Protein AF-A0A2E0K0Z0-F1 (afdb_monomer_lite)

pLDDT: mean 77.11, std 15.06, range [32.56, 96.38]

Structure (mmCIF, N/CA/C/O backbone):
data_AF-A0A2E0K0Z0-F1
#
_entry.id   AF-A0A2E0K0Z0-F1
#
loop_
_atom_site.group_PDB
_atom_site.id
_atom_site.type_symbol
_atom_site.label_atom_id
_atom_site.label_alt_id
_atom_site.label_comp_id
_atom_site.label_asym_id
_atom_site.label_entity_id
_atom_site.label_seq_id
_atom_site.pdbx_PDB_ins_code
_atom_site.Cartn_x
_atom_site.Cartn_y
_atom_site.Cartn_z
_atom_site.occupancy
_atom_site.B_iso_or_equiv
_atom_site.auth_seq_id
_atom_site.auth_comp_id
_atom_site.auth_asym_id
_atom_site.auth_atom_id
_atom_site.pdbx_PDB_model_num
ATOM 1 N N . MET A 1 1 ? 14.312 10.128 9.076 1.00 58.81 1 MET A N 1
ATOM 2 C CA . MET A 1 1 ? 15.780 10.161 9.266 1.00 58.81 1 MET A CA 1
ATOM 3 C C . MET A 1 1 ? 16.365 9.158 8.297 1.00 58.81 1 MET A C 1
ATOM 5 O O . MET A 1 1 ? 15.788 8.085 8.204 1.00 58.81 1 MET A O 1
ATOM 9 N N . VAL A 1 2 ? 17.418 9.511 7.556 1.00 65.81 2 VAL A N 1
ATOM 10 C CA . VAL A 1 2 ? 18.103 8.528 6.699 1.00 65.81 2 VAL A CA 1
ATOM 11 C C . VAL A 1 2 ? 18.709 7.454 7.592 1.00 65.81 2 VAL A C 1
ATOM 13 O O . VAL A 1 2 ? 19.350 7.771 8.596 1.00 65.81 2 VAL A O 1
ATOM 16 N N . SER A 1 3 ? 18.434 6.205 7.250 1.00 76.06 3 SER A N 1
ATOM 17 C CA . SER A 1 3 ? 18.853 5.018 7.979 1.00 76.06 3 SER A CA 1
ATOM 18 C C . SER A 1 3 ? 20.026 4.335 7.276 1.00 76.06 3 SER A C 1
ATOM 20 O O . SER A 1 3 ? 20.282 4.550 6.093 1.00 76.06 3 SER A O 1
ATOM 22 N N . GLU A 1 4 ? 20.743 3.477 7.999 1.00 69.75 4 GLU A N 1
ATOM 23 C CA . GLU A 1 4 ? 21.795 2.624 7.427 1.00 69.75 4 GLU A CA 1
ATOM 24 C C . GLU A 1 4 ? 21.254 1.721 6.300 1.00 69.75 4 GLU A C 1
ATOM 26 O O . GLU A 1 4 ? 21.954 1.444 5.328 1.00 69.75 4 GLU A O 1
ATOM 31 N N . GLN A 1 5 ? 19.970 1.359 6.377 1.00 67.69 5 GLN A N 1
ATOM 32 C CA . GLN A 1 5 ? 19.277 0.550 5.378 1.00 67.69 5 GLN A CA 1
ATOM 33 C C . GLN A 1 5 ? 19.146 1.255 4.019 1.00 67.69 5 GLN A C 1
ATOM 35 O O . GLN A 1 5 ? 19.189 0.592 2.982 1.00 67.69 5 GLN A O 1
ATOM 40 N N . ASP A 1 6 ? 19.044 2.586 4.006 1.00 70.50 6 ASP A N 1
ATOM 41 C CA . ASP A 1 6 ? 18.939 3.368 2.767 1.00 70.50 6 ASP A CA 1
ATOM 42 C C . ASP A 1 6 ? 20.263 3.329 1.985 1.00 70.50 6 ASP A C 1
ATOM 44 O O . ASP A 1 6 ? 20.273 3.171 0.765 1.00 70.50 6 ASP A O 1
ATOM 48 N N . PHE A 1 7 ? 21.396 3.377 2.695 1.00 70.00 7 PHE A N 1
ATOM 49 C CA . PHE A 1 7 ? 22.723 3.220 2.094 1.00 70.00 7 PHE A CA 1
ATOM 50 C C . PHE A 1 7 ? 22.961 1.791 1.595 1.00 70.00 7 PHE A C 1
ATOM 52 O O . PHE A 1 7 ? 23.469 1.609 0.491 1.00 70.00 7 PHE A O 1
ATOM 59 N N . ILE A 1 8 ? 22.560 0.776 2.369 1.00 70.50 8 ILE A N 1
ATOM 60 C CA . ILE A 1 8 ? 22.665 -0.634 1.956 1.00 70.50 8 ILE A CA 1
ATOM 61 C C . ILE A 1 8 ? 21.874 -0.877 0.666 1.00 70.50 8 ILE A C 1
ATOM 63 O O . ILE A 1 8 ? 22.389 -1.510 -0.252 1.00 70.50 8 ILE A O 1
ATOM 67 N N . SER A 1 9 ? 20.665 -0.322 0.572 1.00 71.12 9 SER A N 1
ATOM 68 C CA . SER A 1 9 ? 19.809 -0.462 -0.610 1.00 71.12 9 SER A CA 1
ATOM 69 C C . SER A 1 9 ? 20.432 0.202 -1.843 1.00 71.12 9 SER A C 1
ATOM 71 O O . SER A 1 9 ? 20.433 -0.385 -2.923 1.00 71.12 9 SER A O 1
ATOM 73 N N . ALA A 1 10 ? 21.040 1.383 -1.680 1.00 70.81 10 ALA A N 1
ATOM 74 C CA . ALA A 1 10 ? 21.765 2.063 -2.754 1.00 70.81 10 ALA A CA 1
ATOM 75 C C . ALA A 1 10 ? 22.969 1.246 -3.264 1.00 70.81 10 ALA A C 1
ATOM 77 O O . ALA A 1 10 ? 23.179 1.135 -4.473 1.00 70.81 10 ALA A O 1
ATOM 78 N N . PHE A 1 11 ? 23.744 0.637 -2.360 1.00 73.00 11 PHE A N 1
ATOM 79 C CA . PHE A 1 11 ? 24.887 -0.199 -2.741 1.00 73.00 11 PHE A CA 1
ATOM 80 C C . PHE A 1 11 ? 24.471 -1.537 -3.361 1.00 73.00 11 PHE A C 1
ATOM 82 O O . PHE A 1 11 ? 25.149 -2.015 -4.268 1.00 73.00 11 PHE A O 1
ATOM 89 N N . GLN A 1 12 ? 23.358 -2.126 -2.918 1.00 71.44 12 GLN A N 1
ATOM 90 C CA . GLN A 1 12 ? 22.792 -3.337 -3.520 1.00 71.44 12 GLN A CA 1
ATOM 91 C C . GLN A 1 12 ? 22.300 -3.075 -4.943 1.00 71.44 12 GLN A C 1
ATOM 93 O O . GLN A 1 12 ? 22.673 -3.810 -5.849 1.00 71.44 12 GLN A O 1
ATOM 98 N N . ALA A 1 13 ? 21.573 -1.977 -5.163 1.00 72.38 13 ALA A N 1
ATOM 99 C CA . ALA A 1 13 ? 21.147 -1.577 -6.501 1.00 72.38 13 ALA A CA 1
ATOM 100 C C . ALA A 1 13 ? 22.342 -1.361 -7.447 1.00 72.38 13 ALA A C 1
ATOM 102 O O . ALA A 1 13 ? 22.291 -1.761 -8.609 1.00 72.38 13 ALA A O 1
ATOM 103 N N . TYR A 1 14 ? 23.445 -0.786 -6.948 1.00 78.81 14 TYR A N 1
ATOM 104 C CA . TYR A 1 14 ? 24.671 -0.639 -7.736 1.00 78.81 14 TYR A CA 1
ATOM 105 C C . TYR A 1 14 ? 25.337 -1.980 -8.051 1.00 78.81 14 TYR A C 1
ATOM 107 O O . TYR A 1 14 ? 25.691 -2.241 -9.197 1.00 78.81 14 TYR A O 1
ATOM 115 N N . HIS A 1 15 ? 25.485 -2.846 -7.048 1.00 75.31 15 HIS A N 1
ATOM 116 C CA . HIS A 1 15 ? 26.035 -4.186 -7.228 1.00 75.31 15 HIS A CA 1
ATOM 117 C C . HIS A 1 15 ? 25.231 -5.002 -8.251 1.00 75.31 15 HIS A C 1
ATOM 119 O O . HIS A 1 15 ? 25.823 -5.666 -9.100 1.00 75.31 15 HIS A O 1
ATOM 125 N N . ASP A 1 16 ? 23.901 -4.949 -8.179 1.00 74.00 16 ASP A N 1
ATOM 126 C CA . ASP A 1 16 ? 23.009 -5.701 -9.062 1.00 74.00 16 ASP A CA 1
ATOM 127 C C . ASP A 1 16 ? 23.053 -5.164 -10.493 1.00 74.00 16 ASP A C 1
ATOM 129 O O . ASP A 1 16 ? 23.142 -5.955 -11.432 1.00 74.00 16 ASP A O 1
ATOM 133 N N . ALA A 1 17 ? 23.119 -3.839 -10.665 1.00 71.25 17 ALA A N 1
ATOM 134 C CA . ALA A 1 17 ? 23.352 -3.226 -11.969 1.00 71.25 17 ALA A CA 1
ATOM 135 C C . ALA A 1 17 ? 24.687 -3.683 -12.580 1.00 71.25 17 ALA A C 1
ATOM 137 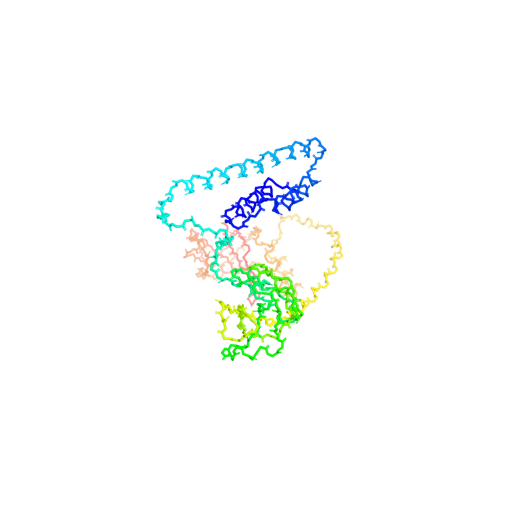O O . ALA A 1 17 ? 24.765 -3.923 -13.776 1.00 71.25 17 ALA A O 1
ATOM 138 N N . LEU A 1 18 ? 25.726 -3.872 -11.763 1.00 72.25 18 LEU A N 1
ATOM 139 C CA . LEU A 1 18 ? 27.038 -4.348 -12.207 1.00 72.25 18 LEU A CA 1
ATOM 140 C C . LEU A 1 18 ? 27.125 -5.866 -12.452 1.00 72.25 18 LEU A C 1
ATOM 142 O O . LEU A 1 18 ? 28.120 -6.329 -13.010 1.00 72.25 18 LEU A O 1
ATOM 146 N N . GLN A 1 19 ? 26.122 -6.659 -12.054 1.00 68.62 19 GLN A N 1
ATOM 147 C CA . GLN A 1 19 ? 26.037 -8.068 -12.468 1.00 68.62 19 GLN A CA 1
ATOM 148 C C . GLN A 1 19 ? 25.572 -8.215 -13.925 1.00 68.62 19 GLN A C 1
ATOM 150 O O . GLN A 1 19 ? 25.732 -9.297 -14.495 1.00 68.62 19 GLN A O 1
ATOM 155 N N . ASP A 1 20 ? 25.012 -7.162 -14.527 1.00 66.12 20 ASP A N 1
ATOM 156 C CA . ASP A 1 20 ? 24.654 -7.146 -15.941 1.00 66.12 20 ASP A CA 1
ATOM 157 C C . ASP A 1 20 ? 25.926 -6.997 -16.807 1.00 66.12 20 ASP A C 1
ATOM 159 O O . ASP A 1 20 ? 26.631 -5.992 -16.694 1.00 66.12 20 ASP A O 1
ATOM 163 N N . PRO A 1 21 ? 26.238 -7.951 -17.707 1.00 54.19 21 PRO A N 1
ATOM 164 C CA . PRO A 1 21 ? 27.400 -7.868 -18.597 1.00 54.19 21 PRO A CA 1
ATOM 165 C C . PRO A 1 21 ? 27.401 -6.648 -19.531 1.00 54.19 21 PRO A C 1
ATOM 167 O O . PRO A 1 21 ? 28.438 -6.324 -20.109 1.00 54.19 21 PRO A O 1
ATOM 170 N N . SER A 1 22 ? 26.247 -6.002 -19.719 1.00 52.12 22 SER A N 1
ATOM 171 C CA . SER A 1 22 ? 26.079 -4.804 -20.548 1.00 52.12 22 SER A CA 1
ATOM 172 C C . SER A 1 22 ? 26.250 -3.487 -19.780 1.00 52.12 22 SER A C 1
ATOM 174 O O . SER A 1 22 ? 26.329 -2.418 -20.392 1.00 52.12 22 SER A O 1
ATOM 176 N N . ALA A 1 23 ? 26.346 -3.543 -18.449 1.00 62.00 23 ALA A N 1
ATOM 177 C CA . ALA A 1 23 ? 26.477 -2.373 -17.599 1.00 62.00 23 ALA A CA 1
ATOM 178 C C . ALA A 1 23 ? 27.842 -1.694 -17.768 1.00 62.00 23 ALA A C 1
ATOM 180 O O . ALA A 1 23 ? 28.896 -2.245 -17.450 1.00 62.00 23 ALA A O 1
ATOM 181 N N . GLN A 1 24 ? 27.824 -0.443 -18.227 1.00 71.19 24 GLN A N 1
ATOM 182 C CA . GLN A 1 24 ? 29.019 0.393 -18.266 1.00 71.19 24 GLN A CA 1
ATOM 183 C C . GLN A 1 24 ? 29.205 1.086 -16.913 1.00 71.19 24 GLN A C 1
ATOM 185 O O . GLN A 1 24 ? 28.442 1.993 -16.573 1.00 71.19 24 GLN A O 1
ATOM 190 N N . ILE A 1 25 ? 30.247 0.687 -16.171 1.00 68.69 25 ILE A N 1
ATOM 191 C CA . ILE A 1 25 ? 30.637 1.290 -14.880 1.00 68.69 25 ILE A CA 1
ATOM 192 C C . ILE A 1 25 ? 30.692 2.824 -14.994 1.00 68.69 25 ILE A C 1
ATOM 194 O O . ILE A 1 25 ? 30.109 3.525 -14.169 1.00 68.69 25 ILE A O 1
ATOM 198 N N . ASP A 1 26 ? 31.284 3.341 -16.076 1.00 70.50 26 ASP A N 1
ATOM 199 C CA . ASP A 1 26 ? 31.430 4.781 -16.330 1.00 70.50 26 ASP A CA 1
ATOM 200 C C . ASP A 1 26 ? 30.092 5.527 -16.480 1.00 70.50 26 ASP A C 1
ATOM 202 O O . ASP A 1 26 ? 30.007 6.717 -16.175 1.00 70.50 26 ASP A O 1
ATOM 206 N N . SER A 1 27 ? 29.034 4.833 -16.911 1.00 71.56 27 SER A N 1
ATOM 207 C CA . SER A 1 27 ? 27.696 5.411 -17.087 1.00 71.56 27 SER A CA 1
ATOM 208 C C . SER A 1 27 ? 26.845 5.332 -15.815 1.00 71.56 27 SER A C 1
ATOM 210 O O . SER A 1 27 ? 26.026 6.215 -15.565 1.00 71.56 27 SER A O 1
ATOM 212 N N . ILE A 1 28 ? 27.040 4.300 -14.988 1.00 75.56 28 ILE A N 1
ATOM 213 C CA . ILE A 1 28 ? 26.209 4.045 -13.796 1.00 75.56 28 ILE A CA 1
ATOM 214 C C . ILE A 1 28 ? 26.797 4.715 -12.548 1.00 75.56 28 ILE A C 1
ATOM 216 O O . ILE A 1 28 ? 26.054 5.242 -11.716 1.00 75.56 28 ILE A O 1
ATOM 220 N N . ARG A 1 29 ? 28.130 4.763 -12.424 1.00 80.25 29 ARG A N 1
ATOM 221 C CA . ARG A 1 29 ? 28.812 5.350 -11.262 1.00 80.25 29 ARG A CA 1
ATOM 222 C C . ARG A 1 29 ? 28.396 6.802 -10.967 1.00 80.25 29 ARG A C 1
ATOM 224 O O . ARG A 1 29 ? 28.197 7.115 -9.791 1.00 80.25 29 ARG A O 1
ATOM 231 N N . PRO A 1 30 ? 28.195 7.695 -11.959 1.00 81.38 30 PRO A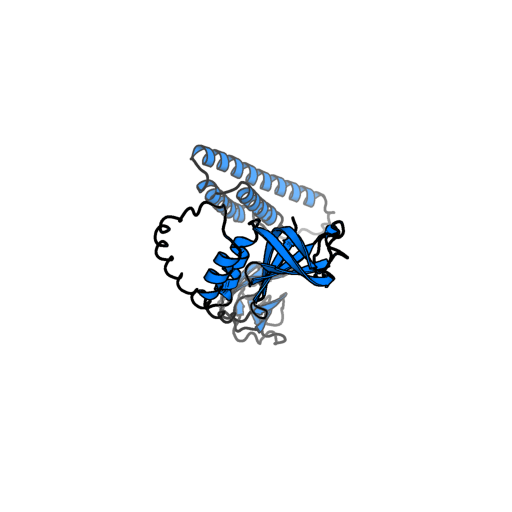 N 1
ATOM 232 C CA . PRO A 1 30 ? 27.718 9.055 -11.702 1.00 81.38 30 PRO A CA 1
ATOM 233 C C . PRO A 1 30 ? 26.316 9.113 -11.075 1.00 81.38 30 PRO A C 1
ATOM 235 O O . PRO A 1 30 ? 26.085 9.935 -10.191 1.00 81.38 30 PRO A O 1
ATOM 238 N N . LEU A 1 31 ? 25.401 8.229 -11.489 1.00 79.19 31 LEU A N 1
ATOM 239 C CA . LEU A 1 31 ? 24.023 8.183 -10.981 1.00 79.19 31 LEU A CA 1
ATOM 240 C C . LEU A 1 31 ? 23.979 7.708 -9.526 1.00 79.19 31 LEU A C 1
ATOM 242 O O . LEU A 1 31 ? 23.272 8.274 -8.693 1.00 79.19 31 LEU A O 1
ATOM 246 N N . VAL A 1 32 ? 24.786 6.697 -9.202 1.00 80.94 32 VAL A N 1
ATOM 247 C CA . VAL A 1 32 ? 24.890 6.182 -7.833 1.00 80.94 32 VAL A CA 1
ATOM 248 C C . VAL A 1 32 ? 25.589 7.182 -6.918 1.00 80.94 32 VAL A C 1
ATOM 250 O O . VAL A 1 32 ? 25.155 7.367 -5.782 1.00 80.94 32 VAL A O 1
ATOM 253 N N . ASN A 1 33 ? 26.609 7.889 -7.412 1.00 80.50 33 ASN A N 1
ATOM 254 C CA . ASN A 1 33 ? 27.242 8.975 -6.664 1.00 80.50 33 ASN A CA 1
ATOM 255 C C . ASN A 1 33 ? 26.234 10.083 -6.313 1.00 80.50 33 ASN A C 1
ATOM 257 O O . ASN A 1 33 ? 26.219 10.531 -5.169 1.00 80.50 33 ASN A O 1
ATOM 261 N N . ASP A 1 34 ? 25.376 10.496 -7.253 1.00 84.19 34 ASP A N 1
ATOM 262 C CA . ASP A 1 34 ? 24.342 11.505 -6.981 1.00 84.19 34 ASP A CA 1
ATOM 263 C C . ASP A 1 34 ? 23.368 11.030 -5.893 1.00 84.19 34 ASP A C 1
ATOM 265 O O . ASP A 1 34 ? 23.132 11.730 -4.907 1.00 84.19 34 ASP A O 1
ATOM 269 N N . HIS A 1 35 ? 22.883 9.791 -6.000 1.00 82.88 35 HIS A N 1
ATOM 270 C CA . HIS A 1 35 ? 21.967 9.221 -5.014 1.00 82.88 35 HIS A CA 1
ATOM 271 C C . HIS A 1 35 ? 22.594 9.111 -3.612 1.00 82.88 35 HIS A C 1
ATOM 273 O O . HIS A 1 35 ? 21.977 9.471 -2.606 1.00 82.88 35 HIS A O 1
ATOM 279 N N . VAL A 1 36 ? 23.851 8.673 -3.531 1.00 82.00 36 VAL A N 1
ATOM 280 C CA . VAL A 1 36 ? 24.607 8.587 -2.276 1.00 82.00 36 VAL A CA 1
ATOM 281 C C . VAL A 1 36 ? 24.828 9.975 -1.662 1.00 82.00 36 VAL A C 1
ATOM 283 O O . VAL A 1 36 ? 24.653 10.139 -0.453 1.00 82.00 36 VAL A O 1
ATOM 286 N N . GLU A 1 37 ? 25.141 10.998 -2.462 1.00 87.06 37 GLU A N 1
ATOM 287 C CA . GLU A 1 37 ? 25.266 12.382 -1.982 1.00 87.06 37 GLU A CA 1
ATOM 288 C C . GLU A 1 37 ? 23.937 12.938 -1.454 1.00 87.06 37 GLU A C 1
ATOM 290 O O . GLU A 1 37 ? 23.911 13.605 -0.413 1.00 87.06 37 GLU A O 1
ATOM 295 N N . GLN A 1 38 ? 22.812 12.605 -2.096 1.00 86.25 38 GLN A N 1
ATOM 296 C CA . GLN A 1 38 ? 21.486 12.958 -1.588 1.00 86.25 38 GLN A CA 1
ATOM 297 C C . GLN A 1 38 ? 21.221 12.337 -0.208 1.00 86.25 38 GLN A C 1
ATOM 299 O O . GLN A 1 38 ? 20.706 13.024 0.680 1.00 86.25 38 GLN A O 1
ATOM 304 N N . LEU A 1 39 ? 21.601 11.074 0.014 1.00 82.25 39 LEU A N 1
ATOM 305 C CA . LEU A 1 39 ? 21.490 10.423 1.326 1.00 82.25 39 LEU A CA 1
ATOM 306 C C . LEU A 1 39 ? 22.418 11.063 2.369 1.00 82.25 39 LEU A C 1
ATOM 308 O O . LEU A 1 39 ? 21.991 11.327 3.495 1.00 82.25 39 LEU A O 1
ATOM 312 N N . ILE A 1 40 ? 23.659 11.384 1.992 1.00 83.81 40 ILE A N 1
ATOM 313 C CA . ILE A 1 40 ? 24.636 12.041 2.874 1.00 83.81 40 ILE A CA 1
ATOM 314 C C . ILE A 1 40 ? 24.143 13.423 3.305 1.00 83.81 40 ILE A C 1
ATOM 316 O O . ILE A 1 40 ? 24.249 13.762 4.482 1.00 83.81 40 ILE A O 1
ATOM 320 N N . SER A 1 41 ? 23.551 14.207 2.398 1.00 87.38 41 SER A N 1
ATOM 321 C CA . SER A 1 41 ? 23.046 15.557 2.698 1.00 87.38 41 SER A CA 1
ATOM 322 C C . SER A 1 41 ? 22.008 15.591 3.829 1.00 87.38 41 SER A C 1
ATOM 324 O O . SER A 1 41 ? 21.883 16.593 4.535 1.00 87.38 41 SER A O 1
ATOM 326 N N . LYS A 1 42 ? 21.301 14.475 4.044 1.00 87.12 42 LYS A N 1
ATOM 327 C CA . LYS A 1 42 ? 20.261 14.312 5.066 1.00 87.12 42 LYS A CA 1
ATOM 328 C C . LYS A 1 42 ? 20.810 13.855 6.428 1.00 87.12 42 LYS A C 1
ATOM 330 O O . LYS A 1 42 ? 20.043 13.788 7.390 1.00 87.12 42 LYS A O 1
ATOM 335 N N . LEU A 1 43 ? 22.106 13.538 6.538 1.00 83.62 43 LEU A N 1
ATOM 336 C CA . LEU A 1 43 ? 22.758 13.173 7.803 1.00 83.62 43 LEU A CA 1
ATOM 337 C C . LEU A 1 43 ? 23.097 14.414 8.650 1.00 83.62 43 LEU A C 1
ATOM 339 O O . LEU A 1 43 ? 23.418 15.469 8.099 1.00 83.62 43 LEU A O 1
ATOM 343 N N . PRO A 1 44 ? 23.079 14.311 9.992 1.00 81.94 44 PRO A N 1
ATOM 344 C CA . PRO A 1 44 ? 23.324 15.452 10.866 1.00 81.94 44 PRO A CA 1
ATOM 345 C C . PRO A 1 44 ? 24.817 15.794 10.980 1.00 81.94 44 PRO A C 1
ATOM 347 O O . PRO A 1 44 ? 25.615 15.015 11.496 1.00 81.94 44 PRO A O 1
ATOM 350 N N . GLY A 1 45 ? 25.176 17.019 10.591 1.00 84.50 45 GLY A N 1
ATOM 351 C CA . GLY A 1 45 ? 26.485 17.619 10.859 1.00 84.50 45 GLY A CA 1
ATOM 352 C C . GLY A 1 45 ? 27.573 17.277 9.835 1.00 84.50 45 GLY A C 1
ATOM 353 O O . GLY A 1 45 ? 27.767 16.129 9.442 1.00 84.50 45 GLY A O 1
ATOM 354 N N . ALA A 1 46 ? 28.358 18.288 9.452 1.00 78.31 46 ALA A N 1
ATOM 355 C CA . ALA A 1 46 ? 29.360 18.185 8.385 1.00 78.31 46 ALA A CA 1
ATOM 356 C C . ALA A 1 46 ? 30.451 17.127 8.643 1.00 78.31 46 ALA A C 1
ATOM 358 O O . ALA A 1 46 ? 30.971 16.527 7.708 1.00 78.31 46 ALA A O 1
ATOM 359 N N . VAL A 1 47 ? 30.795 16.867 9.910 1.00 78.00 47 VAL A N 1
ATOM 360 C CA . VAL A 1 47 ? 31.792 15.845 10.277 1.00 78.00 47 VAL A CA 1
ATOM 361 C C . VAL A 1 47 ? 31.273 14.435 9.978 1.00 78.00 47 VAL A C 1
ATOM 363 O O . VAL A 1 47 ? 32.003 13.622 9.416 1.00 78.00 47 VAL A O 1
ATOM 366 N N . VAL A 1 48 ? 30.003 14.161 10.294 1.00 74.44 48 VAL A N 1
ATOM 367 C CA . VAL A 1 48 ? 29.349 12.873 10.013 1.00 74.44 48 VAL A CA 1
ATOM 368 C C . VAL A 1 48 ? 29.135 12.708 8.511 1.00 74.44 48 VAL A C 1
ATOM 370 O O . VAL A 1 48 ? 29.426 11.646 7.971 1.00 74.44 48 VAL A O 1
ATOM 373 N N . GLN A 1 49 ? 28.720 13.774 7.822 1.00 79.69 49 GLN A N 1
ATOM 374 C CA . GLN A 1 49 ? 28.558 13.781 6.367 1.00 79.69 49 GLN A CA 1
ATOM 375 C C . GLN A 1 49 ? 29.875 13.483 5.634 1.00 79.69 49 GLN A C 1
ATOM 377 O O . GLN A 1 49 ? 29.907 12.644 4.739 1.00 79.69 49 GLN A O 1
ATOM 382 N N . ASN A 1 50 ? 30.983 14.109 6.044 1.00 74.56 50 ASN A N 1
ATOM 383 C CA . ASN A 1 50 ? 32.296 13.862 5.442 1.00 74.56 50 ASN A CA 1
ATOM 384 C C . ASN A 1 50 ? 32.801 12.436 5.703 1.00 74.56 50 ASN A C 1
ATOM 386 O O . ASN A 1 50 ? 33.346 11.808 4.796 1.00 74.56 50 ASN A O 1
ATOM 390 N N . ALA A 1 51 ? 32.592 11.904 6.912 1.00 72.88 51 ALA A N 1
ATOM 391 C CA . ALA A 1 51 ? 32.948 10.523 7.232 1.00 72.88 51 ALA A CA 1
ATOM 392 C C . ALA A 1 51 ? 32.093 9.508 6.449 1.00 72.88 51 ALA A C 1
ATOM 394 O O . ALA A 1 51 ? 32.620 8.505 5.968 1.00 72.88 51 ALA A O 1
ATOM 395 N N . ALA A 1 52 ? 30.793 9.778 6.286 1.00 74.62 52 ALA A N 1
ATOM 396 C CA . ALA A 1 52 ? 29.881 8.952 5.498 1.00 74.62 52 ALA A CA 1
ATOM 397 C C . ALA A 1 52 ? 30.251 8.964 4.008 1.00 74.62 52 ALA A C 1
ATOM 399 O O . ALA A 1 52 ? 30.331 7.901 3.400 1.00 74.62 52 ALA A O 1
ATOM 400 N N . ARG A 1 53 ? 30.581 10.137 3.452 1.00 84.00 53 ARG A N 1
ATOM 401 C CA . ARG A 1 53 ? 31.049 10.288 2.067 1.00 84.00 53 ARG A CA 1
ATOM 402 C C . ARG A 1 53 ? 32.292 9.459 1.775 1.00 84.00 53 ARG A C 1
ATOM 404 O O . ARG A 1 53 ? 32.315 8.720 0.798 1.00 84.00 53 ARG A O 1
ATOM 411 N N . GLN A 1 54 ? 33.310 9.547 2.634 1.00 75.25 54 GLN A N 1
ATOM 412 C CA . GLN A 1 54 ? 34.539 8.769 2.452 1.00 75.25 54 GLN A CA 1
ATOM 413 C C . GLN A 1 54 ? 34.265 7.265 2.459 1.00 75.25 54 GLN A C 1
ATOM 415 O O . GLN A 1 54 ? 34.737 6.557 1.576 1.00 75.25 54 GLN A O 1
ATOM 420 N N . ARG A 1 55 ? 33.465 6.787 3.419 1.00 76.44 55 ARG A N 1
ATOM 421 C CA . ARG A 1 55 ? 33.106 5.367 3.517 1.00 76.44 55 ARG A CA 1
ATOM 422 C C . ARG A 1 55 ? 32.308 4.888 2.310 1.00 76.44 55 ARG A C 1
ATOM 424 O O . ARG A 1 55 ? 32.623 3.838 1.768 1.00 76.44 55 ARG A O 1
ATOM 431 N N . ALA A 1 56 ? 31.321 5.668 1.879 1.00 78.44 56 ALA A N 1
ATOM 432 C CA . ALA A 1 56 ? 30.491 5.321 0.736 1.00 78.44 56 ALA A CA 1
ATOM 433 C C . ALA A 1 56 ? 31.310 5.235 -0.558 1.00 78.44 56 ALA A C 1
ATOM 435 O O . ALA A 1 56 ? 31.185 4.263 -1.293 1.00 78.44 56 ALA A O 1
ATOM 436 N N . MET A 1 57 ? 32.207 6.197 -0.795 1.00 80.19 57 MET A N 1
ATOM 437 C CA . MET A 1 57 ? 33.065 6.188 -1.982 1.00 80.19 57 MET A CA 1
ATOM 438 C C . MET A 1 57 ? 34.014 4.981 -1.987 1.00 80.19 57 MET A C 1
ATOM 440 O O . MET A 1 57 ? 34.156 4.319 -3.009 1.00 80.19 57 MET A O 1
ATOM 444 N N . THR A 1 58 ? 34.607 4.653 -0.832 1.00 80.69 58 THR A N 1
ATOM 445 C CA . THR A 1 58 ? 35.478 3.475 -0.688 1.00 80.69 58 THR A CA 1
ATOM 446 C C . THR A 1 58 ? 34.730 2.159 -0.920 1.00 80.69 58 THR A C 1
ATOM 448 O O . THR A 1 58 ? 35.283 1.254 -1.539 1.00 80.69 58 THR A O 1
ATOM 451 N N . GLU A 1 59 ? 33.487 2.029 -0.449 1.00 75.62 59 GLU A N 1
ATOM 452 C CA . GLU A 1 59 ? 32.698 0.813 -0.689 1.00 75.62 59 GLU A CA 1
ATOM 453 C C . GLU A 1 59 ? 32.276 0.670 -2.156 1.00 75.62 59 GLU A C 1
ATOM 455 O O . GLU A 1 59 ? 32.338 -0.432 -2.697 1.00 75.62 59 GLU A O 1
ATOM 460 N N . LEU A 1 60 ? 31.935 1.763 -2.843 1.00 78.25 60 LEU A N 1
ATOM 461 C CA . LEU A 1 60 ? 31.648 1.720 -4.281 1.00 78.25 60 LEU A CA 1
ATOM 462 C C . LEU A 1 60 ? 32.871 1.268 -5.100 1.00 78.25 60 LEU A C 1
ATOM 464 O O . LEU A 1 60 ? 32.736 0.411 -5.972 1.00 78.25 60 LEU A O 1
ATOM 468 N N . ASP A 1 61 ? 34.067 1.775 -4.779 1.00 83.31 61 ASP A N 1
ATOM 469 C CA . ASP A 1 61 ? 35.316 1.365 -5.443 1.00 83.31 61 ASP A CA 1
ATOM 470 C C . ASP A 1 61 ? 35.615 -0.126 -5.206 1.00 83.31 61 ASP A C 1
ATOM 472 O O . ASP A 1 61 ? 36.037 -0.851 -6.108 1.00 83.31 61 ASP A O 1
ATOM 476 N N . ARG A 1 62 ? 35.332 -0.616 -3.995 1.00 79.56 62 ARG A N 1
ATOM 477 C CA . ARG A 1 62 ? 35.477 -2.032 -3.642 1.00 79.56 62 ARG A CA 1
ATOM 478 C C . ARG A 1 62 ? 34.506 -2.928 -4.416 1.00 79.56 62 ARG A C 1
ATOM 480 O O . ARG A 1 62 ? 34.887 -4.028 -4.819 1.00 79.56 62 ARG A O 1
ATOM 487 N N . ILE A 1 63 ? 33.261 -2.488 -4.611 1.00 76.81 63 ILE A N 1
ATOM 488 C CA . ILE A 1 63 ? 32.250 -3.218 -5.392 1.00 76.81 63 ILE A CA 1
ATOM 489 C C . ILE A 1 63 ? 32.699 -3.346 -6.855 1.00 76.81 63 ILE A C 1
ATOM 491 O O . ILE A 1 63 ? 32.616 -4.436 -7.428 1.00 76.81 63 ILE A O 1
ATOM 495 N N . GLU A 1 64 ? 33.238 -2.279 -7.443 1.00 81.56 64 GLU A N 1
ATOM 496 C CA . GLU A 1 64 ? 33.783 -2.303 -8.806 1.00 81.56 64 GLU A CA 1
ATOM 497 C C . GLU A 1 64 ? 34.969 -3.264 -8.940 1.00 81.56 64 GLU A C 1
ATOM 499 O O . GLU A 1 64 ? 35.003 -4.080 -9.862 1.00 81.56 64 GLU A O 1
ATOM 504 N N . GLU A 1 65 ? 35.913 -3.230 -7.996 1.00 79.50 65 GLU A N 1
ATOM 505 C CA . GLU A 1 65 ? 37.085 -4.112 -8.012 1.00 79.50 65 GLU A CA 1
ATOM 506 C C . GLU A 1 65 ? 36.689 -5.593 -7.890 1.00 79.50 65 GLU A C 1
ATOM 508 O O . GLU A 1 65 ? 37.191 -6.441 -8.635 1.00 79.50 65 GLU A O 1
ATOM 513 N N . MET A 1 66 ? 35.746 -5.920 -6.996 1.00 71.31 66 MET A N 1
ATOM 514 C CA . MET A 1 66 ? 35.230 -7.287 -6.854 1.00 71.31 66 MET A CA 1
ATOM 515 C C . MET A 1 66 ? 34.514 -7.764 -8.119 1.00 71.31 66 MET A C 1
ATOM 517 O O . MET A 1 66 ? 34.671 -8.923 -8.507 1.00 71.31 66 MET A O 1
ATOM 521 N N . THR A 1 67 ? 33.764 -6.882 -8.777 1.00 71.19 67 THR A N 1
ATOM 522 C CA . THR A 1 67 ? 33.045 -7.208 -10.014 1.00 71.19 67 THR A CA 1
ATOM 523 C C . THR A 1 67 ? 34.019 -7.444 -11.163 1.00 71.19 67 THR A C 1
ATOM 525 O O . THR A 1 67 ? 33.926 -8.465 -11.843 1.00 71.19 67 THR A O 1
ATOM 528 N N . LYS A 1 68 ? 35.020 -6.571 -11.324 1.00 74.56 68 LYS A N 1
ATOM 529 C CA . LYS A 1 68 ? 36.074 -6.719 -12.334 1.00 74.56 68 LYS A CA 1
ATOM 530 C C . LYS A 1 68 ? 36.857 -8.020 -12.153 1.00 74.56 68 LYS A C 1
ATOM 532 O O . LYS A 1 68 ? 37.029 -8.776 -13.103 1.00 74.56 68 LYS A O 1
ATOM 537 N N . LYS A 1 69 ? 37.257 -8.331 -10.918 1.00 73.31 69 LYS A N 1
ATOM 538 C CA . LYS A 1 69 ? 37.978 -9.569 -10.595 1.00 73.31 69 LYS A CA 1
ATOM 539 C C . LYS A 1 69 ? 37.133 -10.823 -10.846 1.00 73.31 69 LYS A C 1
ATOM 541 O O . LYS A 1 69 ? 37.647 -11.826 -11.330 1.00 73.31 69 LYS A O 1
ATOM 546 N N . LYS A 1 70 ? 35.834 -10.772 -10.534 1.00 68.94 70 LYS A N 1
ATOM 547 C CA . LYS A 1 70 ? 34.891 -11.869 -10.800 1.00 68.94 70 LYS A CA 1
ATOM 548 C C . LYS A 1 70 ? 34.678 -12.067 -12.304 1.00 68.94 70 LYS A C 1
ATOM 550 O O . LYS A 1 70 ? 34.627 -13.208 -12.749 1.00 68.94 70 LYS A O 1
ATOM 555 N N . ALA A 1 71 ? 34.601 -10.986 -13.079 1.00 65.50 71 ALA A N 1
ATOM 556 C CA . ALA A 1 71 ? 34.518 -11.048 -14.537 1.00 65.50 71 ALA A CA 1
ATOM 557 C C . ALA A 1 71 ? 35.787 -11.663 -15.160 1.00 65.50 71 ALA A C 1
ATOM 559 O O . ALA A 1 71 ? 35.680 -12.519 -16.036 1.00 65.50 71 ALA A O 1
ATOM 560 N N . GLU A 1 72 ? 36.975 -11.307 -14.658 1.00 67.88 72 GLU A N 1
ATOM 561 C CA . GLU A 1 72 ? 38.256 -11.902 -15.072 1.00 67.88 72 GLU A CA 1
ATOM 562 C C . GLU A 1 72 ? 38.337 -13.408 -14.737 1.00 67.88 72 GLU A C 1
ATOM 564 O O . GLU A 1 72 ? 38.728 -14.205 -15.587 1.00 67.88 72 GLU A O 1
ATOM 569 N N . GLU A 1 73 ? 37.889 -13.836 -13.550 1.00 64.06 73 GLU A N 1
ATOM 570 C CA . GLU A 1 73 ? 37.878 -15.260 -13.161 1.00 64.06 73 GLU A CA 1
ATOM 571 C C . GLU A 1 73 ? 36.865 -16.095 -13.972 1.00 64.06 73 GLU A C 1
ATOM 573 O O . GLU A 1 73 ? 37.105 -17.267 -14.277 1.00 64.06 73 GLU A O 1
ATOM 578 N N . VAL A 1 74 ? 35.721 -15.504 -14.337 1.00 61.44 74 VAL A N 1
ATOM 579 C CA . VAL A 1 74 ? 34.722 -16.141 -15.210 1.00 61.44 74 VAL A CA 1
ATOM 580 C C . VAL A 1 74 ? 35.266 -16.293 -16.633 1.00 61.44 74 VAL A C 1
ATOM 582 O O . VAL A 1 74 ? 35.074 -17.350 -17.234 1.00 61.44 74 VAL A O 1
ATOM 585 N N . ALA A 1 75 ? 36.001 -15.297 -17.140 1.00 58.94 75 ALA A N 1
ATOM 586 C CA . ALA A 1 75 ? 36.669 -15.368 -18.439 1.00 58.94 75 ALA A CA 1
ATOM 587 C C . ALA A 1 75 ? 37.769 -16.449 -18.482 1.00 58.94 75 ALA A C 1
ATOM 589 O O . ALA A 1 75 ? 37.933 -17.116 -19.500 1.00 58.94 75 ALA A O 1
ATOM 590 N N . GLU A 1 76 ? 38.479 -16.685 -17.374 1.00 58.75 76 GLU A N 1
ATOM 591 C CA . GLU A 1 76 ? 39.526 -17.716 -17.275 1.00 58.75 76 GLU A CA 1
ATOM 592 C C . GLU A 1 76 ? 38.963 -19.158 -17.219 1.00 58.75 76 GLU A C 1
ATOM 594 O O . GLU A 1 76 ? 39.649 -20.116 -17.577 1.00 58.75 76 GLU A O 1
ATOM 599 N N . LYS A 1 77 ? 37.700 -19.339 -16.798 1.00 55.72 77 LYS A N 1
ATOM 600 C CA . LYS A 1 77 ? 37.042 -20.654 -16.622 1.00 55.72 77 LYS A CA 1
ATOM 601 C C . LYS A 1 77 ? 36.236 -21.155 -17.830 1.00 55.72 77 LYS A C 1
ATOM 603 O O . LYS A 1 77 ? 35.713 -22.271 -17.767 1.00 55.72 77 LYS A O 1
ATOM 608 N N . MET A 1 78 ? 36.126 -20.393 -18.919 1.00 45.94 78 MET A N 1
ATOM 609 C CA . MET A 1 78 ? 35.448 -20.841 -20.146 1.00 45.94 78 MET A CA 1
ATOM 610 C C . MET A 1 78 ? 36.435 -21.566 -21.086 1.00 45.94 78 MET A C 1
ATOM 612 O O . MET A 1 78 ? 37.499 -21.018 -21.375 1.00 45.94 78 MET A O 1
ATOM 616 N N . PRO A 1 79 ? 36.139 -22.788 -21.584 1.00 39.75 79 PRO A N 1
ATOM 617 C CA . PRO A 1 79 ? 37.029 -23.469 -22.521 1.00 39.75 79 PRO A CA 1
ATOM 618 C C . PRO A 1 79 ? 37.053 -22.724 -23.860 1.00 39.75 79 PRO A C 1
ATOM 620 O O . PRO A 1 79 ? 36.006 -22.431 -24.435 1.00 39.75 79 PRO A O 1
ATOM 623 N N . ALA A 1 80 ? 38.263 -22.442 -24.347 1.00 43.03 80 ALA A N 1
ATOM 624 C CA . ALA A 1 80 ? 38.511 -21.850 -25.654 1.00 43.03 80 ALA A CA 1
ATOM 625 C C . ALA A 1 80 ? 37.917 -22.741 -26.758 1.00 43.03 80 ALA A C 1
ATOM 627 O O . ALA A 1 80 ? 38.454 -23.808 -27.056 1.00 43.03 80 ALA A O 1
ATOM 628 N N . ALA A 1 81 ? 36.804 -22.308 -27.352 1.00 39.00 81 ALA A N 1
ATOM 629 C CA . ALA A 1 81 ? 36.381 -22.818 -28.646 1.00 39.00 81 ALA A CA 1
ATOM 630 C C . ALA A 1 81 ? 37.364 -22.278 -29.691 1.00 39.00 81 ALA A C 1
ATOM 632 O O . ALA A 1 81 ? 37.653 -21.083 -29.731 1.00 39.00 81 ALA A O 1
ATOM 633 N N . GLU A 1 82 ? 37.942 -23.211 -30.437 1.00 37.97 82 GLU A N 1
ATOM 634 C CA . GLU A 1 82 ? 39.129 -23.067 -31.269 1.00 37.97 82 GLU A CA 1
ATOM 635 C C . GLU A 1 82 ? 39.059 -21.891 -32.248 1.00 37.97 82 GLU A C 1
ATOM 637 O O . GLU A 1 82 ? 38.144 -21.760 -33.059 1.00 37.97 82 GLU A O 1
ATOM 642 N N . ALA A 1 83 ? 40.099 -21.061 -32.169 1.00 41.28 83 ALA A N 1
ATOM 643 C CA . ALA A 1 83 ? 40.475 -20.121 -33.200 1.00 41.28 83 ALA A CA 1
ATOM 644 C C . ALA A 1 83 ? 40.975 -20.894 -34.422 1.00 41.28 83 ALA A C 1
ATOM 646 O O . ALA A 1 83 ? 42.005 -21.564 -34.346 1.00 41.28 83 ALA A O 1
ATOM 647 N N . ASP A 1 84 ? 40.301 -20.732 -35.555 1.00 33.91 84 ASP A N 1
ATOM 648 C CA . ASP A 1 84 ? 40.995 -20.801 -36.829 1.00 33.91 84 ASP A CA 1
ATOM 649 C C . ASP A 1 84 ? 40.483 -19.697 -37.755 1.00 33.91 84 ASP A C 1
ATOM 651 O O . ASP A 1 84 ? 39.281 -19.522 -37.950 1.00 33.91 84 ASP A O 1
ATOM 655 N N . ASN A 1 85 ? 41.451 -18.975 -38.315 1.00 32.94 85 ASN A N 1
ATOM 656 C CA . ASN A 1 85 ? 41.339 -17.912 -39.311 1.00 32.94 85 ASN A CA 1
ATOM 657 C C . ASN A 1 85 ? 41.063 -16.471 -38.819 1.00 32.94 85 ASN A C 1
ATOM 659 O O . ASN A 1 85 ? 39.988 -15.908 -39.005 1.00 32.94 85 ASN A O 1
ATOM 663 N N . TRP A 1 86 ? 42.111 -15.836 -38.282 1.00 34.66 86 TRP A N 1
ATOM 664 C CA . TRP A 1 86 ? 42.244 -14.375 -38.260 1.00 34.66 86 TRP A CA 1
ATOM 665 C C . TRP A 1 86 ? 42.981 -13.908 -39.518 1.00 34.66 86 TRP A C 1
ATOM 667 O O . TRP A 1 86 ? 44.208 -13.954 -39.566 1.00 34.66 86 TRP A O 1
ATOM 677 N N . GLU A 1 87 ? 42.242 -13.399 -40.499 1.00 36.81 87 GLU A N 1
ATOM 678 C CA . GLU A 1 87 ? 42.760 -12.360 -41.386 1.00 36.81 87 GLU A CA 1
ATOM 679 C C . GLU A 1 87 ? 41.597 -11.476 -41.859 1.00 36.81 87 GLU A C 1
ATOM 681 O O . GLU A 1 87 ? 40.691 -11.932 -42.550 1.00 36.81 87 GLU A O 1
ATOM 686 N N . ASP A 1 88 ? 41.687 -10.207 -41.459 1.00 32.56 88 ASP A N 1
ATOM 687 C CA . ASP A 1 88 ? 40.915 -9.033 -41.881 1.00 32.56 88 ASP A CA 1
ATOM 688 C C . ASP A 1 88 ? 39.783 -8.532 -40.954 1.00 32.56 88 ASP A C 1
ATOM 690 O O . ASP A 1 88 ? 38.616 -8.892 -41.037 1.00 32.56 88 ASP A O 1
ATOM 694 N N . SER A 1 89 ? 40.203 -7.649 -40.047 1.00 43.25 89 SER A N 1
ATOM 695 C CA . SER A 1 89 ? 39.532 -6.429 -39.581 1.00 43.25 89 SER A CA 1
ATOM 696 C C . SER A 1 89 ? 38.031 -6.243 -39.897 1.00 43.25 89 SER A C 1
ATOM 698 O O . SER A 1 89 ? 37.680 -5.685 -40.936 1.00 43.25 89 SER A O 1
ATOM 700 N N . GLN A 1 90 ? 37.159 -6.543 -38.925 1.00 37.56 90 GLN A N 1
ATOM 701 C CA . GLN A 1 90 ? 35.973 -5.736 -38.584 1.00 37.56 90 GLN A CA 1
ATOM 702 C C . GLN A 1 90 ? 35.361 -6.184 -37.242 1.00 37.56 90 GLN A C 1
ATOM 704 O O . GLN A 1 90 ? 35.374 -7.361 -36.902 1.00 37.56 90 GLN A O 1
ATOM 709 N N . GLU A 1 91 ? 34.891 -5.219 -36.450 1.00 40.81 91 GLU A N 1
ATOM 710 C CA . GLU A 1 91 ? 34.304 -5.387 -35.114 1.00 40.81 91 GLU A CA 1
ATOM 711 C C . GLU A 1 91 ? 33.042 -6.276 -35.145 1.00 40.81 91 GLU A C 1
ATOM 713 O O . GLU A 1 91 ? 31.946 -5.794 -35.422 1.00 40.81 91 GLU A O 1
ATOM 718 N N . GLU A 1 92 ? 33.154 -7.567 -34.824 1.00 35.62 92 GLU A N 1
ATOM 719 C CA . GLU A 1 92 ? 31.978 -8.402 -34.541 1.00 35.62 92 GLU A CA 1
ATOM 720 C C . GLU A 1 92 ? 31.531 -8.194 -33.089 1.00 35.62 92 GLU A C 1
ATOM 722 O O . GLU A 1 92 ? 32.043 -8.784 -32.136 1.00 35.62 92 GLU A O 1
ATOM 727 N N . GLN A 1 93 ? 30.566 -7.288 -32.933 1.00 38.53 93 GLN A N 1
ATOM 728 C CA . GLN A 1 93 ? 29.820 -7.058 -31.702 1.00 38.53 93 GLN A CA 1
ATOM 729 C C . GLN A 1 93 ? 29.113 -8.353 -31.275 1.00 38.53 93 GLN A C 1
ATOM 731 O O . GLN A 1 93 ? 28.350 -8.938 -32.045 1.00 38.53 93 GLN A O 1
ATOM 736 N N . ALA A 1 94 ? 29.344 -8.792 -30.036 1.00 37.47 94 ALA A N 1
ATOM 737 C CA . ALA A 1 94 ? 28.626 -9.912 -29.441 1.00 37.47 94 ALA A CA 1
ATOM 738 C C . ALA A 1 94 ? 27.115 -9.612 -29.425 1.00 37.47 94 ALA A C 1
ATOM 740 O O . ALA A 1 94 ? 26.639 -8.784 -28.649 1.00 37.47 94 ALA A O 1
ATOM 741 N N . VAL A 1 95 ? 26.362 -10.266 -30.310 1.00 42.94 95 VAL A N 1
ATOM 742 C CA . VAL A 1 95 ? 24.905 -10.128 -30.422 1.00 42.94 95 VAL A CA 1
ATOM 743 C C . VAL A 1 95 ? 24.233 -10.809 -29.231 1.00 42.94 95 VAL A C 1
ATOM 745 O O . VAL A 1 95 ? 24.083 -12.031 -29.193 1.00 42.94 95 VAL A O 1
ATOM 748 N N . SER A 1 96 ? 23.823 -10.015 -28.241 1.00 52.97 96 SER A N 1
ATOM 749 C CA . SER A 1 96 ? 22.835 -10.440 -27.251 1.00 52.97 96 SER A CA 1
ATOM 750 C C . SER A 1 96 ? 21.498 -10.740 -27.955 1.00 52.97 96 SER A C 1
ATOM 752 O O . SER A 1 96 ? 21.160 -10.076 -28.940 1.00 52.97 96 SER A O 1
ATOM 754 N N . PRO A 1 97 ? 20.738 -11.763 -27.515 1.00 70.50 97 PRO A N 1
ATOM 755 C CA . PRO A 1 97 ? 19.462 -12.098 -28.141 1.00 70.50 97 PRO A CA 1
ATOM 756 C C . PRO A 1 97 ? 18.489 -10.910 -28.051 1.00 70.50 97 PRO A C 1
ATOM 758 O O . PRO A 1 97 ? 18.457 -10.240 -27.015 1.00 70.50 97 PRO A O 1
ATOM 761 N N . PRO A 1 98 ? 17.687 -10.644 -29.101 1.00 76.06 98 PRO A N 1
ATOM 762 C CA . PRO A 1 98 ? 16.791 -9.499 -29.116 1.00 76.06 98 PRO A CA 1
ATOM 763 C C . PRO A 1 98 ? 15.723 -9.608 -28.025 1.00 76.06 98 PRO A C 1
ATOM 765 O O . PRO A 1 98 ? 15.008 -10.611 -27.940 1.00 76.06 98 PRO A O 1
ATOM 768 N N . MET A 1 99 ? 15.575 -8.555 -27.221 1.00 78.69 99 MET A N 1
ATOM 769 C CA . MET A 1 99 ? 14.615 -8.489 -26.115 1.00 78.69 99 MET A CA 1
ATOM 770 C C . MET A 1 99 ? 13.767 -7.218 -26.192 1.00 78.69 99 MET A C 1
ATOM 772 O O . MET A 1 99 ? 14.241 -6.177 -26.648 1.00 78.69 99 MET A O 1
ATOM 776 N N . LEU A 1 100 ? 12.518 -7.315 -25.726 1.00 83.94 100 LEU A N 1
ATOM 777 C CA . LEU A 1 100 ? 11.598 -6.195 -25.532 1.00 83.94 100 LEU A CA 1
ATOM 778 C C . LEU A 1 100 ? 10.976 -6.247 -24.137 1.00 83.94 100 LEU A C 1
ATOM 780 O O . LEU A 1 100 ? 10.572 -7.318 -23.684 1.00 83.94 100 LEU A O 1
ATOM 784 N N . PHE A 1 101 ? 10.834 -5.089 -23.501 1.00 85.38 101 PHE A N 1
ATOM 785 C CA . PHE A 1 101 ? 10.080 -4.916 -22.259 1.00 85.38 101 PHE A CA 1
ATOM 786 C C . PHE A 1 101 ? 9.338 -3.576 -22.258 1.00 85.38 101 PHE A C 1
ATOM 788 O O . PHE A 1 101 ? 9.668 -2.676 -23.031 1.00 85.38 101 PHE A O 1
ATOM 795 N N . VAL A 1 102 ? 8.322 -3.453 -21.407 1.00 88.31 102 VAL A N 1
ATOM 796 C CA . VAL A 1 102 ? 7.433 -2.285 -21.344 1.00 88.31 102 VAL A CA 1
ATOM 797 C C . VAL A 1 102 ? 7.499 -1.667 -19.960 1.00 88.31 102 VAL A C 1
ATOM 799 O O . VAL A 1 102 ? 7.442 -2.387 -18.966 1.00 88.31 102 VAL A O 1
ATOM 802 N N . GLU A 1 103 ? 7.599 -0.343 -19.900 1.00 84.12 103 GLU A N 1
ATOM 803 C CA . GLU A 1 103 ? 7.605 0.418 -18.659 1.00 84.12 103 GLU A CA 1
ATOM 804 C C . GLU A 1 103 ? 6.558 1.550 -18.695 1.00 84.12 103 GLU A C 1
ATOM 806 O O . GLU A 1 103 ? 6.628 2.424 -19.568 1.00 84.12 103 GLU A O 1
ATOM 811 N N . PRO A 1 104 ? 5.596 1.569 -17.752 1.00 89.19 104 PRO A N 1
ATOM 812 C CA . PRO A 1 104 ? 5.318 0.512 -16.768 1.00 89.19 104 PRO A CA 1
ATOM 813 C C . PRO A 1 104 ? 4.796 -0.777 -17.440 1.00 89.19 104 PRO A C 1
ATOM 815 O O . PRO A 1 104 ? 4.275 -0.727 -18.548 1.00 89.19 104 PRO A O 1
ATOM 818 N N . GLU A 1 105 ? 4.900 -1.925 -16.761 1.00 81.75 105 GLU A N 1
ATOM 819 C CA . GLU A 1 105 ? 4.463 -3.236 -17.294 1.00 81.75 105 GLU A CA 1
ATOM 820 C C . GLU A 1 105 ? 2.954 -3.276 -17.626 1.00 81.75 105 GLU A C 1
ATOM 822 O O . GLU A 1 105 ? 2.531 -3.942 -18.570 1.00 81.75 105 GLU A O 1
ATOM 827 N N . SER A 1 106 ? 2.147 -2.509 -16.884 1.00 86.38 106 SER A N 1
ATOM 828 C CA . SER A 1 106 ? 0.718 -2.293 -17.133 1.00 86.38 106 SER A CA 1
ATOM 829 C C . SER A 1 106 ? 0.413 -0.791 -17.111 1.00 86.38 106 SER A C 1
ATOM 831 O O . SER A 1 106 ? 0.054 -0.258 -16.055 1.00 86.38 106 SER A O 1
ATOM 833 N N . PRO A 1 107 ? 0.563 -0.078 -18.239 1.00 89.44 107 PRO A N 1
ATOM 834 C CA . PRO A 1 107 ? 0.250 1.342 -18.306 1.00 89.44 107 PRO A CA 1
ATOM 835 C C . PRO A 1 107 ? -1.249 1.599 -18.153 1.00 89.44 107 PRO A C 1
ATOM 837 O O . PRO A 1 107 ? -2.096 0.809 -18.573 1.00 89.44 107 PRO A O 1
ATOM 840 N N . GLU A 1 108 ? -1.580 2.733 -17.544 1.00 91.31 108 GLU A N 1
ATOM 841 C CA . GLU A 1 108 ? -2.958 3.206 -17.455 1.00 91.31 108 GLU A CA 1
ATOM 842 C C . GLU A 1 108 ? -3.438 3.732 -18.811 1.00 91.31 108 GLU A C 1
ATOM 844 O O . GLU A 1 108 ? -2.662 4.264 -19.611 1.00 91.31 108 GLU A O 1
ATOM 849 N N . VAL A 1 109 ? -4.740 3.616 -19.068 1.00 92.25 109 VAL A N 1
ATOM 850 C CA . VAL A 1 109 ? -5.361 4.164 -20.277 1.00 92.25 109 VAL A CA 1
ATOM 851 C C . VAL A 1 109 ? -5.032 5.651 -20.443 1.00 92.25 109 VAL A C 1
ATOM 853 O O . VAL A 1 109 ? -5.223 6.462 -19.542 1.00 92.25 109 VAL A O 1
ATOM 856 N N . GLY A 1 110 ? -4.538 6.014 -21.627 1.00 90.75 110 GLY A N 1
ATOM 857 C CA . GLY A 1 110 ? -4.152 7.386 -21.962 1.00 90.75 110 GLY A CA 1
ATOM 858 C C . GLY A 1 110 ? -2.796 7.855 -21.412 1.00 90.75 110 GLY A C 1
ATOM 859 O O . GLY A 1 110 ? -2.341 8.922 -21.825 1.00 90.75 110 GLY A O 1
ATOM 860 N N . SER A 1 111 ? -2.115 7.074 -20.569 1.00 90.31 111 SER A N 1
ATOM 861 C CA . SER A 1 111 ? -0.771 7.398 -20.072 1.00 90.31 111 SER A CA 1
ATOM 862 C C . SER A 1 111 ? 0.317 6.981 -21.063 1.00 90.31 111 SER A C 1
ATOM 864 O O . SER A 1 111 ? 0.225 5.929 -21.692 1.00 90.31 111 SER A O 1
ATOM 866 N N . HIS A 1 112 ? 1.364 7.800 -21.196 1.00 91.00 112 HIS A N 1
ATOM 867 C CA . HIS A 1 112 ? 2.540 7.448 -21.997 1.00 91.00 112 HIS A CA 1
ATOM 868 C C . HIS A 1 112 ? 3.242 6.229 -21.393 1.00 91.00 112 HIS A C 1
ATOM 870 O O . HIS A 1 112 ? 3.257 6.051 -20.175 1.00 91.00 112 HIS A O 1
ATOM 876 N N . PHE A 1 113 ? 3.869 5.427 -22.245 1.00 89.88 113 PHE A N 1
ATOM 877 C CA . PHE A 1 113 ? 4.661 4.272 -21.831 1.00 89.88 113 PHE A CA 1
ATOM 878 C C . PHE A 1 113 ? 5.920 4.170 -22.690 1.00 89.88 113 PHE A C 1
ATOM 880 O O . PHE A 1 113 ? 5.977 4.701 -23.802 1.00 89.88 113 PHE A O 1
ATOM 887 N N . SER A 1 114 ? 6.937 3.490 -22.176 1.00 90.94 114 SER A N 1
ATOM 888 C CA . SER A 1 114 ? 8.204 3.278 -22.868 1.00 90.94 114 SER A CA 1
ATOM 889 C C . SER A 1 114 ? 8.409 1.803 -23.174 1.00 90.94 114 SER A C 1
ATOM 891 O O . SER A 1 114 ? 8.099 0.935 -22.365 1.00 90.94 114 SER A O 1
ATOM 893 N N . VAL A 1 115 ? 8.954 1.519 -24.351 1.00 91.75 115 VAL A N 1
ATOM 894 C CA . VAL A 1 115 ? 9.365 0.180 -24.766 1.00 91.75 115 VAL A CA 1
ATOM 895 C C . VAL A 1 115 ? 10.882 0.133 -24.782 1.00 91.75 115 VAL A C 1
ATOM 897 O O . VAL A 1 115 ? 11.514 0.766 -25.631 1.00 91.75 115 VAL A O 1
ATOM 900 N N . GLY A 1 116 ? 11.457 -0.610 -23.845 1.00 86.62 116 GLY A N 1
ATOM 901 C CA . GLY A 1 116 ? 12.876 -0.929 -23.833 1.00 86.62 116 GLY A CA 1
ATOM 902 C C . GLY A 1 116 ? 13.189 -2.056 -24.811 1.00 86.62 116 GLY A C 1
ATOM 903 O O . GLY A 1 116 ? 12.419 -3.009 -24.936 1.00 86.62 116 GLY A O 1
ATOM 904 N N . PHE A 1 117 ? 14.314 -1.950 -25.513 1.00 85.62 117 PHE A N 1
ATOM 905 C CA . PHE A 1 117 ? 14.773 -2.942 -26.478 1.00 85.62 117 PHE A CA 1
ATOM 906 C C . PHE A 1 117 ? 16.284 -3.170 -26.386 1.00 85.62 117 PHE A C 1
ATOM 908 O O . PHE A 1 117 ? 17.056 -2.259 -26.083 1.00 85.62 117 PHE A O 1
ATOM 915 N N . SER A 1 118 ? 16.716 -4.384 -26.713 1.00 83.31 118 SER A N 1
ATOM 916 C CA . SER A 1 118 ? 18.120 -4.749 -26.926 1.00 83.31 118 SER A CA 1
ATOM 917 C C . SER A 1 118 ? 18.235 -5.774 -28.054 1.00 83.31 118 SER A C 1
ATOM 919 O O . SER A 1 118 ? 17.231 -6.357 -28.465 1.00 83.31 118 SER A O 1
ATOM 921 N N . GLY A 1 119 ? 19.437 -5.950 -28.608 1.00 76.06 119 GLY A N 1
ATOM 922 C CA . GLY A 1 119 ? 19.684 -6.863 -29.730 1.00 76.06 119 GLY A CA 1
ATOM 923 C C . GLY A 1 119 ? 18.986 -6.451 -31.034 1.00 76.06 119 GLY A C 1
ATOM 924 O O . GLY A 1 119 ? 18.694 -7.301 -31.874 1.00 76.06 119 GLY A O 1
ATOM 925 N N . SER A 1 120 ? 18.691 -5.158 -31.216 1.00 80.44 120 SER A N 1
ATOM 926 C CA . SER A 1 120 ? 18.244 -4.621 -32.508 1.00 80.44 120 SER A CA 1
ATOM 927 C C . SER A 1 120 ? 19.342 -4.785 -33.569 1.00 80.44 120 SER A C 1
ATOM 929 O O . SER A 1 120 ? 20.524 -4.906 -33.257 1.00 80.44 120 SER A O 1
ATOM 931 N N . SER A 1 121 ? 18.955 -4.773 -34.843 1.00 79.88 121 SER A N 1
ATOM 932 C CA . SER A 1 121 ? 19.824 -5.056 -35.994 1.00 79.88 121 SER A CA 1
ATOM 933 C C . SER A 1 121 ? 20.950 -4.046 -36.230 1.00 79.88 121 SER A C 1
ATOM 935 O O . SER A 1 121 ? 21.797 -4.290 -37.086 1.00 79.88 121 SER A O 1
ATOM 937 N N . GLY A 1 122 ? 20.922 -2.899 -35.546 1.00 77.44 122 GLY A N 1
ATOM 938 C CA . GLY A 1 122 ? 21.810 -1.769 -35.823 1.00 77.44 122 GLY A CA 1
ATOM 939 C C . GLY A 1 122 ? 21.441 -0.988 -37.092 1.00 77.44 122 GLY A C 1
ATOM 940 O O . GLY A 1 122 ? 22.104 -0.005 -37.417 1.00 77.44 122 GLY A O 1
ATOM 941 N N . ASP A 1 123 ? 20.373 -1.371 -37.796 1.00 81.94 123 ASP A N 1
ATOM 942 C CA . ASP A 1 123 ? 19.821 -0.588 -38.900 1.00 81.94 123 ASP A CA 1
ATOM 943 C C . ASP A 1 123 ? 19.149 0.682 -38.349 1.00 81.94 123 ASP A C 1
ATOM 945 O O . ASP A 1 123 ? 18.415 0.636 -37.358 1.00 81.94 123 ASP A O 1
ATOM 949 N N . ASN A 1 124 ? 19.386 1.831 -38.982 1.00 81.00 124 ASN A N 1
ATOM 950 C CA . ASN A 1 124 ? 18.754 3.093 -38.593 1.00 81.00 124 ASN A CA 1
ATOM 951 C C . ASN A 1 124 ? 17.262 3.175 -38.970 1.00 81.00 124 ASN A C 1
ATOM 953 O O . ASN A 1 124 ? 16.574 4.100 -38.537 1.00 81.00 124 ASN A O 1
ATOM 957 N N . HIS A 1 125 ? 16.767 2.201 -39.736 1.00 84.25 125 HIS A N 1
ATOM 958 C CA . HIS A 1 125 ? 15.356 1.971 -40.023 1.00 84.25 125 HIS A CA 1
ATOM 959 C C . HIS A 1 125 ? 14.760 0.815 -39.215 1.00 84.25 125 HIS A C 1
ATOM 961 O O . HIS A 1 125 ? 13.616 0.449 -39.464 1.00 84.25 125 HIS A O 1
ATOM 967 N N . ALA A 1 126 ? 15.482 0.229 -38.253 1.00 90.00 126 ALA A N 1
ATOM 968 C CA . ALA A 1 126 ? 14.863 -0.696 -37.308 1.00 90.00 126 ALA A CA 1
ATOM 969 C C . ALA A 1 126 ? 13.772 0.037 -36.515 1.00 90.00 126 ALA A C 1
ATOM 971 O O . ALA A 1 126 ? 13.954 1.188 -36.101 1.00 90.00 126 ALA A O 1
ATOM 972 N N . TRP A 1 127 ? 12.628 -0.606 -36.302 1.00 92.31 127 TRP A N 1
ATOM 973 C CA . TRP A 1 127 ? 11.458 0.057 -35.731 1.00 92.31 127 TRP A CA 1
ATOM 974 C C . TRP A 1 127 ? 10.666 -0.845 -34.798 1.00 92.31 127 TRP A C 1
ATOM 976 O O . TRP A 1 127 ? 10.697 -2.072 -34.887 1.00 92.31 127 TRP A O 1
ATOM 986 N N . ILE A 1 128 ? 9.956 -0.200 -33.879 1.00 94.38 128 ILE A N 1
ATOM 987 C CA . ILE A 1 128 ? 9.061 -0.826 -32.917 1.00 94.38 128 ILE A CA 1
ATOM 988 C C . ILE A 1 128 ? 7.641 -0.384 -33.249 1.00 94.38 128 ILE A C 1
ATOM 990 O O . ILE A 1 128 ? 7.379 0.807 -33.434 1.00 94.38 128 ILE A O 1
ATOM 994 N N . GLY A 1 129 ? 6.725 -1.346 -33.317 1.00 94.19 129 GLY A N 1
ATOM 995 C CA . GLY A 1 129 ? 5.305 -1.105 -33.551 1.00 94.19 129 GLY A CA 1
ATOM 996 C C . GLY A 1 129 ? 4.424 -1.681 -32.450 1.00 94.19 129 GLY A C 1
ATOM 997 O O . GLY A 1 129 ? 4.777 -2.681 -31.823 1.00 94.19 129 GLY A O 1
ATOM 998 N N . VAL A 1 130 ? 3.257 -1.061 -32.263 1.00 96.38 130 VAL A N 1
ATOM 999 C CA . VAL A 1 130 ? 2.228 -1.468 -31.300 1.00 96.38 130 VAL A CA 1
ATOM 1000 C C . VAL A 1 130 ? 0.966 -1.912 -32.038 1.00 96.38 130 VAL A C 1
ATOM 1002 O O . VAL A 1 130 ? 0.299 -1.137 -32.733 1.00 96.38 130 VAL A O 1
ATOM 1005 N N . PHE A 1 131 ? 0.606 -3.171 -31.845 1.00 93.81 131 PHE A N 1
ATOM 1006 C CA . PHE A 1 131 ? -0.380 -3.908 -32.618 1.00 93.81 131 PHE A CA 1
ATOM 1007 C C . PHE A 1 131 ? -1.545 -4.350 -31.744 1.00 93.81 131 PHE A C 1
ATOM 1009 O O . PHE A 1 131 ? -1.403 -4.548 -30.539 1.00 93.81 131 PHE A O 1
ATOM 1016 N N . SER A 1 132 ? -2.707 -4.527 -32.366 1.00 91.88 132 SER A N 1
ATOM 1017 C CA . SER A 1 132 ? -3.792 -5.257 -31.716 1.00 91.88 132 SER A CA 1
ATOM 1018 C C . SER A 1 132 ? -3.468 -6.760 -31.739 1.00 91.88 132 SER A C 1
ATOM 1020 O O . SER A 1 132 ? -2.836 -7.219 -32.696 1.00 91.88 132 SER A O 1
ATOM 1022 N N . PRO A 1 133 ? -3.900 -7.543 -30.737 1.00 86.88 133 PRO A N 1
ATOM 1023 C CA . PRO A 1 133 ? -3.600 -8.966 -30.673 1.00 86.88 133 PRO A CA 1
ATOM 1024 C C . PRO A 1 133 ? -4.032 -9.679 -31.955 1.00 86.88 133 PRO A C 1
ATOM 1026 O O . PRO A 1 133 ? -5.157 -9.516 -32.431 1.00 86.88 133 PRO A O 1
ATOM 1029 N N . GLY A 1 134 ? -3.113 -10.448 -32.539 1.00 82.19 134 GLY A N 1
ATOM 1030 C CA . GLY A 1 134 ? -3.367 -11.206 -33.767 1.00 82.19 134 GLY A CA 1
ATOM 1031 C C . GLY A 1 134 ? -3.423 -10.387 -35.064 1.00 82.19 134 GLY A C 1
ATOM 1032 O O . GLY A 1 134 ? -3.654 -10.976 -36.120 1.00 82.19 134 GLY A O 1
ATOM 1033 N N . SER A 1 135 ? -3.186 -9.069 -35.033 1.00 88.12 135 SER A N 1
ATOM 1034 C CA . SER A 1 135 ? -3.115 -8.261 -36.257 1.00 88.12 135 SER A CA 1
ATOM 1035 C C . SER A 1 135 ? -1.834 -8.545 -37.053 1.00 88.12 135 SER A C 1
ATOM 1037 O O . SER A 1 135 ? -0.805 -8.957 -36.498 1.00 88.12 135 SER A O 1
ATOM 1039 N N . GLY A 1 136 ? -1.868 -8.294 -38.363 1.00 83.00 136 GLY A N 1
ATOM 1040 C CA . GLY A 1 136 ? -0.700 -8.455 -39.234 1.00 83.00 136 GLY A CA 1
ATOM 1041 C C . GLY A 1 136 ? 0.420 -7.451 -38.922 1.00 83.00 136 GLY A C 1
ATOM 1042 O O . GLY A 1 136 ? 0.171 -6.384 -38.362 1.00 83.00 136 GLY A O 1
ATOM 1043 N N . ASN A 1 137 ? 1.660 -7.751 -39.327 1.00 85.19 137 ASN A N 1
ATOM 1044 C CA . ASN A 1 137 ? 2.837 -6.899 -39.065 1.00 85.19 137 ASN A CA 1
ATOM 1045 C C . ASN A 1 137 ? 2.783 -5.509 -39.733 1.00 85.19 137 ASN A C 1
ATOM 1047 O O . ASN A 1 137 ? 3.553 -4.632 -39.366 1.00 85.19 137 ASN A O 1
ATOM 1051 N N . GLY A 1 138 ? 1.864 -5.280 -40.679 1.00 81.00 138 GLY A N 1
ATOM 1052 C CA . GLY A 1 138 ? 1.598 -3.953 -41.255 1.00 81.00 138 GLY A CA 1
ATOM 1053 C C . GLY A 1 138 ? 0.421 -3.199 -40.634 1.00 81.00 138 GLY A C 1
ATOM 1054 O O . GLY A 1 138 ? 0.118 -2.089 -41.054 1.00 81.00 138 GLY A O 1
ATOM 1055 N N . GLU A 1 139 ? -0.266 -3.779 -39.650 1.00 87.94 139 GLU A N 1
ATOM 1056 C CA . GLU A 1 139 ? -1.517 -3.248 -39.093 1.00 87.94 139 GLU A CA 1
ATOM 1057 C C . GLU A 1 139 ? -1.296 -2.523 -37.755 1.00 87.94 139 GLU A C 1
ATOM 1059 O O . GLU A 1 139 ? -2.111 -2.597 -36.838 1.00 87.94 139 GLU A O 1
ATOM 1064 N N . HIS A 1 140 ? -0.192 -1.783 -37.639 1.00 86.69 140 HIS A N 1
ATOM 1065 C CA . HIS A 1 140 ? 0.166 -1.014 -36.437 1.00 86.69 140 HIS A CA 1
ATOM 1066 C C . HIS A 1 140 ? -0.667 0.273 -36.257 1.00 86.69 140 HIS A C 1
ATOM 1068 O O . HIS A 1 140 ? -0.509 0.983 -35.269 1.00 86.69 140 HIS A O 1
ATOM 1074 N N . GLN A 1 141 ? -1.550 0.618 -37.207 1.00 89.19 141 GLN A N 1
ATOM 1075 C CA . GLN A 1 141 ? -2.469 1.772 -37.130 1.00 89.19 141 GLN A CA 1
ATOM 1076 C C . GLN A 1 141 ? -1.763 3.111 -36.821 1.00 89.19 141 GLN A C 1
ATOM 1078 O O . GLN A 1 141 ? -2.281 3.947 -36.086 1.00 89.19 141 GLN A O 1
ATOM 1083 N N . GLY A 1 142 ? -0.552 3.306 -37.351 1.00 88.69 142 GLY A N 1
ATOM 1084 C CA . GLY A 1 142 ? 0.252 4.510 -37.101 1.00 88.69 142 GLY A CA 1
ATOM 1085 C C . GLY A 1 142 ? 1.004 4.534 -35.763 1.00 88.69 142 GLY A C 1
ATOM 1086 O O . GLY A 1 142 ? 1.801 5.442 -35.555 1.00 88.69 142 GLY A O 1
ATOM 1087 N N . ARG A 1 143 ? 0.843 3.520 -34.902 1.00 94.12 143 ARG A N 1
ATOM 1088 C CA . ARG A 1 143 ? 1.547 3.393 -33.615 1.00 94.12 143 ARG A CA 1
ATOM 1089 C C . ARG A 1 143 ? 2.898 2.706 -33.788 1.00 94.12 143 ARG A C 1
ATOM 1091 O O . ARG A 1 143 ? 3.055 1.523 -33.494 1.00 94.12 143 ARG A O 1
ATOM 1098 N N . TRP A 1 144 ? 3.860 3.436 -34.333 1.00 95.44 144 TRP A N 1
ATOM 1099 C CA . TRP A 1 144 ? 5.215 2.939 -34.552 1.00 95.44 144 TRP A CA 1
ATOM 1100 C C . TRP A 1 144 ? 6.228 4.074 -34.457 1.00 95.44 144 TRP A C 1
ATOM 1102 O O . TRP A 1 144 ? 5.893 5.228 -34.728 1.00 95.44 144 TRP A O 1
ATOM 1112 N N . ASN A 1 145 ? 7.460 3.718 -34.114 1.00 93.38 145 ASN A N 1
ATOM 1113 C CA . ASN A 1 145 ? 8.612 4.609 -34.068 1.00 93.38 145 ASN A CA 1
ATOM 1114 C C . ASN A 1 145 ? 9.866 3.816 -34.451 1.00 93.38 145 ASN A C 1
ATOM 1116 O O . ASN A 1 145 ? 9.984 2.638 -34.105 1.00 93.38 145 ASN A O 1
ATOM 1120 N N . TYR A 1 146 ? 10.829 4.453 -35.118 1.00 91.56 146 TYR A N 1
ATOM 1121 C CA . TYR A 1 146 ? 12.163 3.869 -35.243 1.00 91.56 146 TYR A CA 1
ATOM 1122 C C . TYR A 1 146 ? 12.786 3.690 -33.858 1.00 91.56 146 TYR A C 1
ATOM 1124 O O . TYR A 1 146 ? 12.443 4.406 -32.915 1.00 91.56 146 TYR A O 1
ATOM 1132 N N . VAL A 1 147 ? 13.764 2.792 -33.742 1.00 87.44 147 VAL A N 1
ATOM 1133 C CA . VAL A 1 147 ? 14.542 2.572 -32.507 1.00 87.44 147 VAL A CA 1
ATOM 1134 C C . VAL A 1 147 ? 15.211 3.852 -31.981 1.00 87.44 147 VAL A C 1
ATOM 1136 O O . VAL A 1 147 ? 15.537 3.957 -30.801 1.00 87.44 147 VAL A O 1
ATOM 1139 N N . GLY A 1 148 ? 15.367 4.863 -32.844 1.00 83.75 148 GLY A N 1
ATOM 1140 C CA . GLY A 1 148 ? 15.789 6.217 -32.487 1.00 83.75 148 GLY A CA 1
ATOM 1141 C C . GLY A 1 148 ? 14.769 7.032 -31.678 1.00 83.75 148 GLY A C 1
ATOM 1142 O O . GLY A 1 148 ? 15.134 8.087 -31.168 1.00 83.75 148 GLY A O 1
ATOM 1143 N N . GLY A 1 149 ? 13.528 6.559 -31.529 1.00 86.88 149 GLY A N 1
ATOM 1144 C CA . GLY A 1 149 ? 12.476 7.193 -30.730 1.00 86.88 149 GLY A CA 1
ATOM 1145 C C . GLY A 1 149 ? 11.531 8.116 -31.504 1.00 86.88 149 GLY A C 1
ATOM 1146 O O . GLY A 1 149 ? 10.753 8.834 -30.888 1.00 86.88 149 GLY A O 1
ATOM 1147 N N . SER A 1 150 ? 11.600 8.140 -32.838 1.00 87.38 150 SER A N 1
ATOM 1148 C CA . SER A 1 150 ? 10.736 8.991 -33.664 1.00 87.38 150 SER A CA 1
ATOM 1149 C C . SER A 1 150 ? 10.356 8.311 -34.977 1.00 87.38 150 SER A C 1
ATOM 1151 O O . SER A 1 150 ? 10.982 7.330 -35.373 1.00 87.38 150 SER A O 1
ATOM 1153 N N . GLN A 1 151 ? 9.373 8.860 -35.690 1.00 89.19 151 GLN A N 1
ATOM 1154 C CA . GLN A 1 151 ? 9.018 8.425 -37.050 1.00 89.19 151 GLN A CA 1
ATOM 1155 C C . GLN A 1 151 ? 9.957 8.974 -38.135 1.00 89.19 151 GLN A C 1
ATOM 1157 O O . GLN A 1 151 ? 9.808 8.645 -39.310 1.00 89.19 151 GLN A O 1
ATOM 1162 N N . ASN A 1 152 ? 10.945 9.787 -37.751 1.00 85.81 152 ASN A N 1
ATOM 1163 C CA . ASN A 1 152 ? 12.052 10.161 -38.618 1.00 85.81 152 ASN A CA 1
ATOM 1164 C C . ASN A 1 152 ? 13.243 9.225 -38.355 1.00 85.81 152 ASN A C 1
ATOM 1166 O O . ASN A 1 152 ? 13.548 8.962 -37.186 1.00 85.81 152 ASN A O 1
ATOM 1170 N N . PRO A 1 153 ? 13.934 8.738 -39.402 1.00 77.88 153 PRO A N 1
ATOM 1171 C CA . PRO A 1 153 ? 15.124 7.913 -39.230 1.00 77.88 153 PRO A CA 1
ATOM 1172 C C . PRO A 1 153 ? 16.171 8.656 -38.396 1.00 77.88 153 PRO A C 1
ATOM 1174 O O . PRO A 1 153 ? 16.505 9.808 -38.684 1.00 77.88 153 PRO A O 1
ATOM 1177 N N . GLY A 1 154 ? 16.643 8.002 -37.338 1.00 74.81 154 GLY A N 1
ATOM 1178 C CA . GLY A 1 154 ? 17.595 8.558 -36.381 1.00 74.81 154 GLY A CA 1
ATOM 1179 C C . GLY A 1 154 ? 18.951 7.864 -36.449 1.00 74.81 154 GLY A C 1
ATOM 1180 O O . GLY A 1 154 ? 19.325 7.281 -37.465 1.00 74.81 154 GLY A O 1
ATOM 1181 N N . GLU A 1 155 ? 19.691 7.917 -35.347 1.00 76.25 155 GLU A N 1
ATOM 1182 C CA . GLU A 1 155 ? 20.914 7.132 -35.186 1.00 76.25 155 GLU A CA 1
ATOM 1183 C C . GLU A 1 155 ? 20.598 5.636 -35.073 1.00 76.25 155 GLU A C 1
ATOM 1185 O O . GLU A 1 155 ? 19.599 5.234 -34.470 1.00 76.25 155 GLU A O 1
ATOM 1190 N N . SER A 1 156 ? 21.485 4.812 -35.629 1.00 73.06 156 SER A N 1
ATOM 1191 C CA . SER A 1 156 ? 21.476 3.365 -35.445 1.00 73.06 156 SER A CA 1
ATOM 1192 C C . SER A 1 156 ? 21.617 3.010 -33.968 1.00 73.06 156 SER A C 1
ATOM 1194 O O . SER A 1 156 ? 22.595 3.386 -33.324 1.00 73.06 156 SER A O 1
ATOM 1196 N N . LYS A 1 157 ? 20.658 2.247 -33.438 1.00 76.56 157 LYS A N 1
ATOM 1197 C CA . LYS A 1 157 ? 20.679 1.767 -32.053 1.00 76.56 157 LYS A CA 1
ATOM 1198 C C . LYS A 1 157 ? 20.466 0.262 -32.006 1.00 76.56 157 LYS A C 1
ATOM 1200 O O . LYS A 1 157 ? 19.495 -0.256 -32.555 1.00 76.56 157 LYS A O 1
ATOM 1205 N N . VAL A 1 158 ? 21.364 -0.425 -31.305 1.00 75.81 158 VAL A N 1
ATOM 1206 C CA . VAL A 1 158 ? 21.253 -1.862 -30.996 1.00 75.81 158 VAL A CA 1
ATOM 1207 C C . VAL A 1 158 ? 20.495 -2.111 -29.686 1.00 75.81 158 VAL A C 1
ATOM 1209 O O . VAL A 1 158 ? 19.939 -3.188 -29.495 1.00 75.81 158 VAL A O 1
ATOM 1212 N N . ALA A 1 159 ? 20.412 -1.102 -28.813 1.00 80.38 159 ALA A N 1
ATOM 1213 C CA . ALA A 1 159 ? 19.620 -1.103 -27.587 1.00 80.38 159 ALA A CA 1
ATOM 1214 C C . ALA A 1 159 ? 19.165 0.321 -27.222 1.00 80.38 159 ALA A C 1
ATOM 1216 O O . ALA A 1 159 ? 19.760 1.305 -27.672 1.00 80.38 159 ALA A O 1
ATOM 1217 N N . GLY A 1 160 ? 18.118 0.435 -26.409 1.00 81.75 160 GLY A N 1
ATOM 1218 C CA . GLY A 1 160 ? 17.581 1.714 -25.950 1.00 81.75 160 GLY A CA 1
ATOM 1219 C C . GLY A 1 160 ? 16.129 1.609 -25.500 1.00 81.75 160 GLY A C 1
ATOM 1220 O O . GLY A 1 160 ? 15.628 0.519 -25.245 1.00 81.75 160 GLY A O 1
ATOM 1221 N N . ALA A 1 161 ? 15.443 2.748 -25.425 1.00 88.44 161 ALA A N 1
ATOM 1222 C CA . ALA A 1 161 ? 14.014 2.809 -25.147 1.00 88.44 161 ALA A CA 1
ATOM 1223 C C . ALA A 1 161 ? 13.311 3.788 -26.095 1.00 88.44 161 ALA A C 1
ATOM 1225 O O . ALA A 1 161 ? 13.894 4.795 -26.507 1.00 88.44 161 ALA A O 1
ATOM 1226 N N . VAL A 1 162 ? 12.061 3.479 -26.434 1.00 89.94 162 VAL A N 1
ATOM 1227 C CA . VAL A 1 162 ? 11.189 4.291 -27.289 1.00 89.94 162 VAL A CA 1
ATOM 1228 C C . VAL A 1 162 ? 9.895 4.590 -26.546 1.00 89.94 162 VAL A C 1
ATOM 1230 O O . VAL A 1 162 ? 9.209 3.667 -26.116 1.00 89.94 162 VAL A O 1
ATOM 1233 N N . THR A 1 163 ? 9.544 5.866 -26.415 1.00 90.88 163 THR A N 1
ATOM 1234 C CA . THR A 1 163 ? 8.298 6.295 -25.765 1.00 90.88 163 THR A CA 1
ATOM 1235 C C . THR A 1 163 ? 7.155 6.381 -26.773 1.00 90.88 163 THR A C 1
ATOM 1237 O O . THR A 1 163 ? 7.339 6.825 -27.908 1.00 90.88 163 THR A O 1
ATOM 1240 N N . PHE A 1 164 ? 5.971 5.958 -26.346 1.00 93.06 164 PHE A N 1
ATOM 1241 C CA . PHE A 1 164 ? 4.729 6.005 -27.105 1.00 93.06 164 PHE A CA 1
ATOM 1242 C C . PHE A 1 164 ? 3.670 6.815 -26.355 1.00 93.06 164 PHE A C 1
ATOM 1244 O O . PHE A 1 164 ? 3.657 6.871 -25.122 1.00 93.06 164 PHE A O 1
ATOM 1251 N N . ASP A 1 165 ? 2.767 7.419 -27.126 1.00 93.25 165 ASP A N 1
ATOM 1252 C CA . ASP A 1 165 ? 1.563 8.051 -26.598 1.00 93.25 165 ASP A CA 1
ATOM 1253 C C . ASP A 1 165 ? 0.635 7.015 -25.956 1.00 93.25 165 ASP A C 1
ATOM 1255 O O . ASP A 1 165 ? 0.673 5.820 -26.269 1.00 93.25 165 ASP A O 1
ATOM 1259 N N . GLY A 1 166 ? -0.237 7.492 -25.073 1.00 91.06 166 GLY A N 1
ATOM 1260 C CA . GLY A 1 166 ? -1.182 6.634 -24.377 1.00 91.06 166 GLY A CA 1
ATOM 1261 C C . GLY A 1 166 ? -2.182 5.931 -25.289 1.00 91.06 166 GLY A C 1
ATOM 1262 O O . GLY A 1 166 ? -2.629 6.451 -26.313 1.00 91.06 166 GLY A O 1
ATOM 1263 N N . LEU A 1 167 ? -2.559 4.724 -24.876 1.00 94.31 167 LEU A N 1
ATOM 1264 C CA . LEU A 1 167 ? -3.462 3.843 -25.611 1.00 94.31 167 LEU A CA 1
ATOM 1265 C C . LEU A 1 167 ? -4.811 3.722 -24.909 1.00 94.31 167 LEU A C 1
ATOM 1267 O O . LEU A 1 167 ? -4.936 4.006 -23.719 1.00 94.31 167 LEU A O 1
ATOM 1271 N N . ALA A 1 168 ? -5.819 3.260 -25.649 1.00 94.06 168 ALA A N 1
ATOM 1272 C CA . ALA A 1 168 ? -7.084 2.825 -25.066 1.00 94.06 168 ALA A CA 1
ATOM 1273 C C . ALA A 1 168 ? -6.875 1.563 -24.209 1.00 94.06 168 ALA A C 1
ATOM 1275 O O . ALA A 1 168 ? -5.974 0.773 -24.491 1.00 94.06 168 ALA A O 1
ATOM 1276 N N . ALA A 1 169 ? -7.735 1.342 -23.212 1.00 92.62 169 ALA A N 1
ATOM 1277 C CA . ALA A 1 169 ? -7.705 0.120 -22.413 1.00 92.62 169 ALA A CA 1
ATOM 1278 C C . ALA A 1 169 ? -7.874 -1.124 -23.303 1.00 92.62 169 ALA A C 1
ATOM 1280 O O . ALA A 1 169 ? -8.731 -1.142 -24.192 1.00 92.62 169 ALA A O 1
ATOM 1281 N N . GLY A 1 170 ? -7.061 -2.152 -23.067 1.00 92.38 170 GLY A N 1
ATOM 1282 C CA . GLY A 1 170 ? -7.051 -3.366 -23.882 1.00 92.38 170 GLY A CA 1
ATOM 1283 C C . GLY A 1 170 ? -5.693 -4.061 -23.929 1.00 92.38 170 GLY A C 1
ATOM 1284 O O . GLY A 1 170 ? -4.721 -3.607 -23.332 1.00 92.38 170 GLY A O 1
ATOM 1285 N N . GLU A 1 171 ? -5.642 -5.176 -24.647 1.00 94.25 171 GLU A N 1
ATOM 1286 C CA . GLU A 1 171 ? -4.423 -5.953 -24.879 1.00 94.25 171 GLU A CA 1
ATOM 1287 C C . GLU A 1 171 ? -3.713 -5.476 -26.151 1.00 94.25 171 GLU A C 1
ATOM 1289 O O . GLU A 1 171 ? -4.372 -5.092 -27.122 1.00 94.25 171 GLU A O 1
ATOM 1294 N N . TYR A 1 172 ? -2.379 -5.521 -26.157 1.00 94.00 172 TYR A N 1
ATOM 1295 C CA . TYR A 1 172 ? -1.548 -5.110 -27.288 1.00 94.00 172 TYR A CA 1
ATOM 1296 C C . TYR A 1 172 ? -0.321 -6.010 -27.451 1.00 94.00 172 TYR A C 1
ATOM 1298 O O . TYR A 1 172 ? 0.273 -6.451 -26.469 1.00 94.00 172 TYR A O 1
ATOM 1306 N N . ASP A 1 173 ? 0.097 -6.201 -28.702 1.00 94.56 173 ASP A N 1
ATOM 1307 C CA . ASP A 1 173 ? 1.366 -6.831 -29.070 1.00 94.56 173 ASP A CA 1
ATOM 1308 C C . ASP A 1 173 ? 2.381 -5.753 -29.459 1.00 94.56 173 ASP A C 1
ATOM 1310 O O . ASP A 1 173 ? 2.108 -4.895 -30.298 1.00 94.56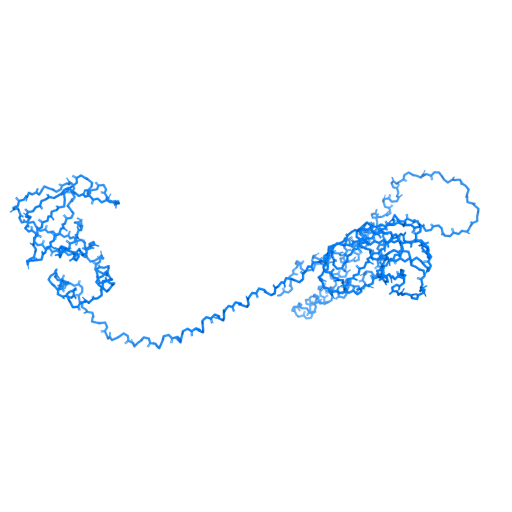 173 ASP A O 1
ATOM 1314 N N . ILE A 1 174 ? 3.587 -5.827 -28.919 1.00 95.00 174 ILE A N 1
ATOM 1315 C CA . ILE A 1 174 ? 4.710 -4.963 -29.269 1.00 95.00 174 ILE A CA 1
ATOM 1316 C C . ILE A 1 174 ? 5.724 -5.796 -30.032 1.00 95.00 174 ILE A C 1
ATOM 1318 O O . ILE A 1 174 ? 6.093 -6.890 -29.607 1.00 95.00 174 ILE A O 1
ATOM 1322 N N . ARG A 1 175 ? 6.171 -5.290 -31.180 1.00 94.31 175 ARG A N 1
ATOM 1323 C CA . ARG A 1 175 ? 7.040 -6.029 -32.103 1.00 94.31 175 ARG A CA 1
ATOM 1324 C C . ARG A 1 175 ? 8.213 -5.160 -32.533 1.00 94.31 175 ARG A C 1
ATOM 1326 O O . ARG A 1 175 ? 8.011 -3.992 -32.858 1.00 94.31 175 ARG A O 1
ATOM 1333 N N . LEU A 1 176 ? 9.412 -5.742 -32.547 1.00 91.44 176 LEU A N 1
ATOM 1334 C CA . LEU A 1 176 ? 10.642 -5.125 -33.046 1.00 91.44 176 LEU A CA 1
ATOM 1335 C C . LEU A 1 176 ? 10.97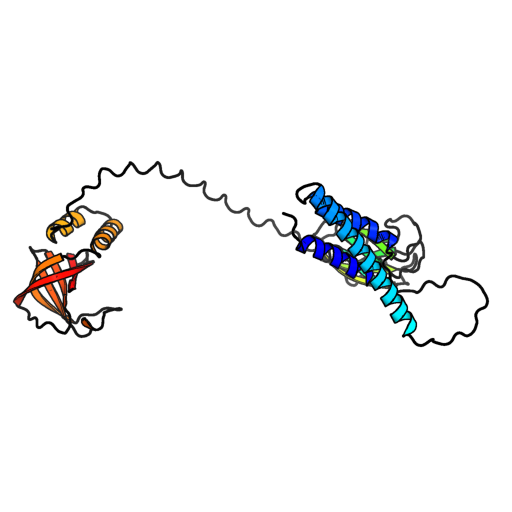8 -5.705 -34.416 1.00 91.44 176 LEU A C 1
ATOM 1337 O O . LEU A 1 176 ? 11.123 -6.920 -34.555 1.00 91.44 176 LEU A O 1
ATOM 1341 N N . PHE A 1 177 ? 11.172 -4.834 -35.397 1.00 89.75 177 PHE A N 1
ATOM 1342 C CA . PHE A 1 177 ? 11.579 -5.190 -36.750 1.00 89.75 177 PHE A CA 1
ATOM 1343 C C . PHE A 1 177 ? 12.993 -4.700 -37.032 1.00 89.75 177 PHE A C 1
ATOM 1345 O O . PHE A 1 177 ? 13.382 -3.599 -36.642 1.00 89.75 177 PHE A O 1
ATOM 1352 N N . GLY A 1 178 ? 13.780 -5.548 -37.690 1.00 86.44 178 GLY A N 1
ATOM 1353 C CA . GLY A 1 178 ? 15.205 -5.305 -37.910 1.00 86.44 178 GLY A CA 1
ATOM 1354 C C . GLY A 1 178 ? 15.523 -4.408 -39.108 1.00 86.44 178 GLY A C 1
ATOM 1355 O O . GLY A 1 178 ? 16.697 -4.159 -39.360 1.00 86.44 178 GLY A O 1
ATOM 1356 N N . ASP A 1 179 ? 14.533 -3.980 -39.879 1.00 86.12 179 ASP A N 1
ATOM 1357 C CA . ASP A 1 179 ? 14.678 -3.112 -41.050 1.00 86.12 179 ASP A CA 1
ATOM 1358 C C . ASP A 1 179 ? 13.365 -2.357 -41.301 1.00 86.12 179 ASP A C 1
ATOM 1360 O O . ASP A 1 179 ? 12.402 -2.524 -40.558 1.00 86.12 179 ASP A O 1
ATOM 1364 N N . ASN A 1 180 ? 13.307 -1.552 -42.366 1.00 85.12 180 ASN A N 1
ATOM 1365 C CA . ASN A 1 180 ? 12.112 -0.786 -42.741 1.00 85.12 180 ASN A CA 1
ATOM 1366 C C . ASN A 1 180 ? 10.919 -1.654 -43.209 1.00 85.12 180 ASN A C 1
ATOM 1368 O O . ASN A 1 180 ? 9.867 -1.125 -43.565 1.00 85.12 180 ASN A O 1
ATOM 1372 N N . GLY A 1 181 ? 11.098 -2.971 -43.315 1.00 80.62 181 GLY A N 1
ATOM 1373 C CA . GLY A 1 181 ? 10.084 -3.928 -43.733 1.00 80.62 181 GLY A CA 1
ATOM 1374 C C . GLY A 1 181 ? 9.294 -4.506 -42.560 1.00 80.62 181 GLY A C 1
ATOM 1375 O O . GLY A 1 181 ? 9.546 -4.227 -41.391 1.00 80.62 181 GLY A O 1
ATOM 1376 N N . HIS A 1 182 ? 8.294 -5.325 -42.889 1.00 84.44 182 HIS A N 1
ATOM 1377 C CA . HIS A 1 182 ? 7.390 -5.954 -41.916 1.00 84.44 182 HIS A CA 1
ATOM 1378 C C . HIS A 1 182 ? 7.653 -7.464 -41.750 1.00 84.44 182 HIS A C 1
ATOM 1380 O O . HIS A 1 182 ? 6.990 -8.136 -40.957 1.00 84.44 182 HIS A O 1
ATOM 1386 N N . ASP A 1 183 ? 8.597 -8.012 -42.518 1.00 79.00 183 ASP A N 1
ATOM 1387 C CA . ASP A 1 183 ? 8.887 -9.449 -42.567 1.00 79.00 183 ASP A CA 1
ATOM 1388 C C . ASP A 1 183 ? 10.010 -9.845 -41.598 1.00 79.00 183 ASP A C 1
ATOM 1390 O O . ASP A 1 183 ? 10.022 -10.960 -41.074 1.00 79.00 183 ASP A O 1
ATOM 1394 N N . ARG A 1 184 ? 10.940 -8.925 -41.307 1.00 81.94 184 ARG A N 1
ATOM 1395 C CA . ARG A 1 184 ? 12.090 -9.168 -40.428 1.00 81.94 184 ARG A CA 1
ATOM 1396 C C . ARG A 1 184 ? 11.750 -8.897 -38.962 1.00 81.94 184 ARG A C 1
ATOM 1398 O O . ARG A 1 184 ? 12.279 -7.971 -38.348 1.00 81.94 184 ARG A O 1
ATOM 1405 N N . LEU A 1 185 ? 10.863 -9.712 -38.400 1.00 84.25 185 LEU A N 1
ATOM 1406 C CA . LEU A 1 185 ? 10.547 -9.680 -36.972 1.00 84.25 185 LEU A CA 1
ATOM 1407 C C . LEU A 1 185 ? 11.740 -10.205 -36.155 1.00 84.25 185 LEU A C 1
ATOM 1409 O O . LEU A 1 185 ? 12.150 -11.351 -36.319 1.00 84.25 185 LEU A O 1
ATOM 1413 N N . MET A 1 186 ? 12.283 -9.366 -35.275 1.00 83.06 186 MET A N 1
ATOM 1414 C CA . MET A 1 186 ? 13.397 -9.712 -34.387 1.00 83.06 186 MET A CA 1
ATOM 1415 C C . MET A 1 186 ? 12.887 -10.362 -33.099 1.00 83.06 186 MET A C 1
ATOM 1417 O O . MET A 1 186 ? 13.379 -11.411 -32.697 1.00 83.06 186 MET A O 1
ATOM 1421 N N . THR A 1 187 ? 11.904 -9.734 -32.448 1.00 87.56 187 THR A N 1
ATOM 1422 C CA . THR A 1 187 ? 11.279 -10.229 -31.213 1.00 87.56 187 THR A CA 1
ATOM 1423 C C . THR A 1 187 ? 9.945 -9.516 -30.958 1.00 87.56 187 THR A C 1
ATOM 1425 O O . THR A 1 187 ? 9.644 -8.498 -31.594 1.00 87.56 187 THR A O 1
ATOM 1428 N N . SER A 1 188 ? 9.134 -10.042 -30.042 1.00 89.06 188 SER A N 1
ATOM 1429 C CA . SER A 1 188 ? 7.832 -9.477 -29.670 1.00 89.06 188 SER A CA 1
ATOM 1430 C C . SER A 1 188 ? 7.475 -9.751 -28.211 1.00 89.06 188 SER A C 1
ATOM 1432 O O . SER A 1 188 ? 7.863 -10.783 -27.669 1.00 89.06 188 SER A O 1
ATO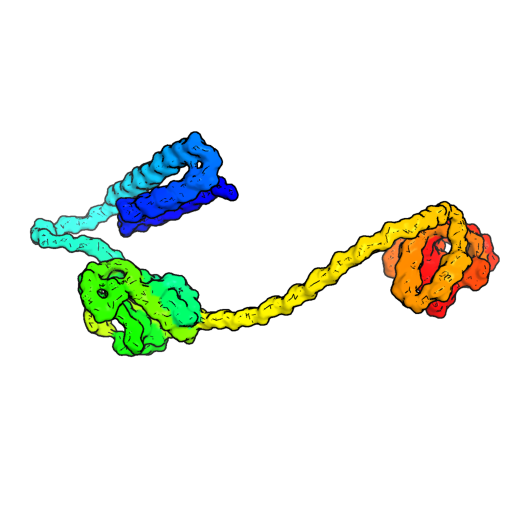M 1434 N N . THR A 1 189 ? 6.680 -8.871 -27.607 1.00 89.69 189 THR A N 1
ATOM 1435 C CA . THR A 1 189 ? 6.117 -9.028 -26.257 1.00 89.69 189 THR A CA 1
ATOM 1436 C C . THR A 1 189 ? 4.677 -8.515 -26.210 1.00 89.69 189 THR A C 1
ATOM 1438 O O . THR A 1 189 ? 4.286 -7.723 -27.062 1.00 89.69 189 THR A O 1
ATOM 1441 N N . SER A 1 190 ? 3.883 -8.952 -25.238 1.00 89.38 190 SER A N 1
ATOM 1442 C CA . SER A 1 190 ? 2.492 -8.522 -25.047 1.00 89.38 190 SER A CA 1
ATOM 1443 C C . SER A 1 190 ? 2.358 -7.631 -23.815 1.00 89.38 190 SER A C 1
ATOM 1445 O O . SER A 1 190 ? 3.044 -7.860 -22.822 1.00 89.38 190 SER A O 1
ATOM 1447 N N . MET A 1 191 ? 1.433 -6.673 -23.843 1.00 90.94 191 MET A N 1
ATOM 1448 C CA . MET A 1 191 ? 1.091 -5.836 -22.689 1.00 90.94 191 MET A CA 1
ATOM 1449 C C . MET A 1 191 ? -0.418 -5.620 -22.562 1.00 90.94 191 MET A C 1
ATOM 1451 O O . MET A 1 191 ? -1.165 -5.754 -23.535 1.00 90.94 191 MET A O 1
ATOM 1455 N N . ILE A 1 192 ? -0.854 -5.230 -21.364 1.00 92.56 192 ILE A N 1
ATOM 1456 C CA . ILE A 1 192 ? -2.246 -4.891 -21.064 1.00 92.56 192 ILE A CA 1
ATOM 1457 C C . ILE A 1 192 ? -2.298 -3.445 -20.575 1.00 92.56 192 ILE A C 1
ATOM 1459 O O . ILE A 1 192 ? -1.616 -3.080 -19.622 1.00 92.56 192 ILE A O 1
ATOM 1463 N N . VAL A 1 193 ? -3.128 -2.629 -21.222 1.00 92.31 193 VAL A N 1
ATOM 1464 C CA . VAL A 1 193 ? -3.427 -1.261 -20.795 1.00 92.31 193 VAL A CA 1
ATOM 1465 C C . VAL A 1 193 ? -4.644 -1.311 -19.887 1.00 92.31 193 VAL A C 1
ATOM 1467 O O . VAL A 1 193 ? -5.749 -1.655 -20.326 1.00 92.31 193 VAL A O 1
ATOM 1470 N N . SER A 1 194 ? -4.440 -0.973 -18.619 1.00 87.75 194 SER A N 1
ATOM 1471 C CA . SER A 1 194 ? -5.490 -1.035 -17.609 1.00 87.75 194 SER A CA 1
ATOM 1472 C C . SER A 1 194 ? -6.484 0.121 -17.780 1.00 87.75 194 SER A C 1
ATOM 1474 O O . SER A 1 194 ? -6.073 1.259 -18.035 1.00 87.75 194 SER A O 1
ATOM 1476 N N . PRO A 1 195 ? -7.803 -0.123 -17.652 1.00 84.81 195 PRO A N 1
ATOM 1477 C CA . PRO A 1 195 ? -8.771 0.963 -17.604 1.00 84.81 195 PRO A CA 1
ATOM 1478 C C . PRO A 1 195 ? -8.500 1.829 -16.371 1.00 84.81 195 PRO A C 1
ATOM 1480 O O . PRO A 1 195 ? -8.083 1.314 -15.334 1.00 84.81 195 PRO A O 1
ATOM 1483 N N . LEU A 1 196 ? -8.770 3.133 -16.475 1.00 73.25 196 LEU A N 1
ATOM 1484 C CA . LEU A 1 196 ? -8.787 4.010 -15.310 1.00 73.25 196 LEU A CA 1
ATOM 1485 C C . LEU A 1 196 ? -9.749 3.379 -14.309 1.00 73.25 196 LEU A C 1
ATOM 1487 O O . LEU A 1 196 ? -10.911 3.120 -14.646 1.00 73.25 196 LEU A O 1
ATOM 1491 N N . ALA A 1 197 ? -9.257 3.108 -13.101 1.00 69.06 197 ALA A N 1
ATOM 1492 C CA . ALA A 1 197 ? -10.145 2.826 -11.995 1.00 69.06 197 ALA A CA 1
ATOM 1493 C C . ALA A 1 197 ? -11.136 3.993 -11.948 1.00 69.06 197 ALA A C 1
ATOM 1495 O O . ALA A 1 197 ? -10.728 5.157 -11.905 1.00 69.06 197 ALA A O 1
ATOM 1496 N N . SER A 1 198 ? -12.435 3.694 -12.050 1.00 62.94 198 SER A N 1
ATOM 1497 C CA . SER A 1 198 ? -13.446 4.701 -11.732 1.00 62.94 198 SER A CA 1
ATOM 1498 C C . SER A 1 198 ? -13.054 5.276 -10.376 1.00 62.94 198 SER A C 1
ATOM 1500 O O . SER A 1 198 ? -12.703 4.466 -9.511 1.00 62.94 198 SER A O 1
ATOM 1502 N N . PRO A 1 199 ? -13.079 6.609 -10.176 1.00 60.19 199 PRO A N 1
ATOM 1503 C CA . PRO A 1 199 ? -12.880 7.138 -8.839 1.00 60.19 199 PRO A CA 1
ATOM 1504 C C . PRO A 1 199 ? -13.825 6.360 -7.926 1.00 60.19 199 PRO A C 1
ATOM 1506 O O . PRO A 1 199 ? -15.022 6.244 -8.231 1.00 60.19 199 PRO A O 1
ATOM 1509 N N . GLU A 1 200 ? -13.272 5.738 -6.880 1.00 58.91 200 GLU A N 1
ATOM 1510 C CA . GLU A 1 200 ? -14.111 5.299 -5.775 1.00 58.91 200 GLU A CA 1
ATOM 1511 C C . GLU A 1 200 ? -14.971 6.508 -5.391 1.00 58.91 200 GLU A C 1
ATOM 1513 O O . GLU A 1 200 ? -14.480 7.643 -5.481 1.00 58.91 200 GLU A O 1
ATOM 1518 N N . PRO A 1 201 ? -16.262 6.309 -5.063 1.00 66.00 201 PRO A N 1
ATOM 1519 C CA . PRO A 1 201 ? -17.053 7.410 -4.537 1.00 66.00 201 PRO A CA 1
ATOM 1520 C C . PRO A 1 201 ? -16.217 8.064 -3.441 1.00 66.00 201 PRO A C 1
ATOM 1522 O O . PRO A 1 201 ? -15.695 7.348 -2.581 1.00 66.00 201 PRO A O 1
ATOM 1525 N N . GLU A 1 202 ? -16.018 9.387 -3.536 1.00 59.94 202 GLU A N 1
ATOM 1526 C CA . GLU A 1 202 ? -15.353 10.131 -2.469 1.00 59.94 202 GLU A CA 1
ATOM 1527 C C . GLU A 1 202 ? -15.956 9.638 -1.153 1.00 59.94 202 GLU A C 1
ATOM 1529 O O . GLU A 1 202 ? -17.188 9.489 -1.098 1.00 59.94 202 GLU A O 1
ATOM 1534 N N . PRO A 1 203 ? -15.130 9.300 -0.141 1.00 63.50 203 PRO A N 1
ATOM 1535 C CA . PRO A 1 203 ? -15.676 8.966 1.160 1.00 63.50 203 PRO A CA 1
ATOM 1536 C C . PRO A 1 203 ? -16.658 10.081 1.492 1.00 63.50 203 PRO A C 1
ATOM 1538 O O . PRO A 1 203 ? -16.298 11.259 1.380 1.00 63.50 203 PRO A O 1
ATOM 1541 N N . GLU A 1 204 ? -17.914 9.712 1.783 1.00 64.50 204 GLU A N 1
ATOM 1542 C CA . GLU A 1 204 ? -18.878 10.688 2.278 1.00 64.50 204 GLU A CA 1
ATOM 1543 C C . GLU A 1 204 ? -18.142 11.506 3.335 1.00 64.50 204 GLU A C 1
ATOM 1545 O O . GLU A 1 204 ? -17.416 10.892 4.131 1.00 64.50 204 GLU A O 1
ATOM 1550 N N . PRO A 1 205 ? -18.225 12.852 3.280 1.00 64.81 205 PRO A N 1
ATOM 1551 C CA . PRO A 1 205 ? -17.501 13.691 4.216 1.00 64.81 205 PRO A CA 1
ATOM 1552 C C . PRO A 1 205 ? -17.718 13.090 5.592 1.00 64.81 205 PRO A C 1
ATOM 1554 O O . PRO A 1 205 ? -18.874 12.870 5.974 1.00 64.81 205 PRO A O 1
ATOM 1557 N N . GLU A 1 206 ? -16.615 12.734 6.268 1.00 54.03 206 GLU A N 1
ATOM 1558 C CA . GLU A 1 206 ? -16.705 12.289 7.651 1.00 54.03 206 GLU A CA 1
ATOM 1559 C C . GLU A 1 206 ? -17.633 13.287 8.334 1.00 54.03 206 GLU A C 1
ATOM 1561 O O . GLU A 1 206 ? -17.455 14.495 8.109 1.00 54.03 206 GLU A O 1
ATOM 1566 N N . PRO A 1 207 ? -18.680 12.812 9.038 1.00 65.62 207 PRO A N 1
ATOM 1567 C CA . PRO A 1 207 ? -19.577 13.719 9.726 1.00 65.62 207 PRO A CA 1
ATOM 1568 C C . PRO A 1 207 ? -18.686 14.703 10.468 1.00 65.62 207 PRO A C 1
ATOM 1570 O O . PRO A 1 207 ? -17.767 14.257 11.166 1.00 65.62 207 PRO A O 1
ATOM 1573 N N . GLU A 1 208 ? -18.879 16.008 10.208 1.00 59.59 208 GLU A N 1
ATOM 1574 C CA . GLU A 1 208 ? -18.132 17.049 10.913 1.00 59.59 208 GLU A CA 1
ATOM 1575 C C . GLU A 1 208 ? -18.080 16.616 12.371 1.00 59.59 208 GLU A C 1
ATOM 1577 O O . GLU A 1 208 ? -19.137 16.203 12.873 1.00 59.59 208 GLU A O 1
ATOM 1582 N N . PRO A 1 209 ? -16.887 16.602 13.002 1.00 56.06 209 PRO A N 1
ATOM 1583 C CA . PRO A 1 209 ? -16.782 16.179 14.384 1.00 56.06 209 PRO A CA 1
ATOM 1584 C C . PRO A 1 209 ? -17.895 16.899 15.119 1.00 56.06 209 PRO A C 1
ATOM 1586 O O . PRO A 1 209 ? -17.963 18.133 15.056 1.00 56.06 209 PRO A O 1
ATOM 1589 N N . GLU A 1 210 ? -18.823 16.118 15.693 1.00 55.25 210 GLU A N 1
ATOM 1590 C CA . GLU A 1 210 ? -19.866 16.691 16.529 1.00 55.25 210 GLU A CA 1
ATOM 1591 C C . GLU A 1 210 ? -19.140 17.675 17.440 1.00 55.25 210 GLU A C 1
ATOM 1593 O O . GLU A 1 210 ? -18.062 17.312 17.937 1.00 55.25 210 GLU A O 1
ATOM 1598 N N . PRO A 1 211 ? -19.626 18.929 17.545 1.00 60.62 211 PRO A N 1
ATOM 1599 C CA . PRO A 1 211 ? -18.959 19.935 18.353 1.00 60.62 211 PRO A CA 1
ATOM 1600 C C . PRO A 1 211 ? -18.558 19.253 19.648 1.00 60.62 211 PRO A C 1
ATOM 1602 O O . PRO A 1 211 ? -19.421 18.597 20.244 1.00 60.62 211 PRO A O 1
ATOM 1605 N N . GLU A 1 212 ? -17.258 19.317 19.991 1.00 47.34 212 GLU A N 1
ATOM 1606 C CA . GLU A 1 212 ? -16.763 18.760 21.252 1.00 47.34 212 GLU A CA 1
ATOM 1607 C C . GLU A 1 212 ? -17.822 19.099 22.288 1.00 47.34 212 GLU A C 1
ATOM 1609 O O . GLU A 1 212 ? -18.204 20.280 22.336 1.00 47.34 212 GLU A O 1
ATOM 1614 N N . PRO A 1 213 ? -18.386 18.090 22.984 1.00 56.53 213 PRO A N 1
ATOM 1615 C CA . PRO A 1 213 ? -19.467 18.342 23.913 1.00 56.53 213 PRO A CA 1
ATOM 1616 C C . PRO A 1 213 ? -19.023 19.537 24.739 1.00 56.53 213 PRO A C 1
ATOM 1618 O O . PRO A 1 213 ? -17.904 19.516 25.268 1.00 56.53 213 PRO A O 1
ATOM 1621 N N . GLU A 1 214 ? -19.835 20.611 24.733 1.00 50.50 214 GLU A N 1
ATOM 1622 C CA . GLU A 1 214 ? -19.604 21.735 25.638 1.00 50.50 214 GLU A CA 1
ATOM 1623 C C . GLU A 1 214 ? -19.217 21.101 26.964 1.00 50.50 214 GLU A C 1
ATOM 1625 O O . GLU A 1 214 ? -19.916 20.149 27.342 1.00 50.50 214 GLU A O 1
ATOM 1630 N N . PRO A 1 215 ? -18.083 21.516 27.570 1.00 50.28 215 PRO A N 1
ATOM 1631 C CA . PRO A 1 215 ? -17.549 20.852 28.747 1.00 50.28 215 PRO A CA 1
ATOM 1632 C C . PRO A 1 215 ? -18.734 20.546 29.636 1.00 50.28 215 PRO A C 1
ATOM 1634 O O . PRO A 1 215 ? -19.473 21.483 29.967 1.00 50.28 215 PRO A O 1
ATOM 1637 N N . GLU A 1 216 ? -18.977 19.245 29.870 1.00 46.75 216 GLU A N 1
ATOM 1638 C CA . GLU A 1 216 ? -20.086 18.819 30.714 1.00 46.75 216 GLU A CA 1
ATOM 1639 C C . GLU A 1 216 ? -20.048 19.753 31.916 1.00 46.75 216 GLU A C 1
ATOM 1641 O O . GLU A 1 216 ? -18.940 19.980 32.432 1.00 46.75 216 GLU A O 1
ATOM 1646 N N . PRO A 1 217 ? -21.179 20.403 32.267 1.00 53.53 217 PRO A N 1
ATOM 1647 C CA . PRO A 1 217 ? -21.194 21.311 33.400 1.00 53.53 217 PRO A CA 1
ATOM 1648 C C . PRO A 1 217 ? -20.424 20.617 34.513 1.00 53.53 217 PRO A C 1
ATOM 1650 O O . PRO A 1 217 ? -20.713 19.443 34.767 1.00 53.53 217 PRO A O 1
ATOM 1653 N N . GLU A 1 218 ? -19.388 21.293 35.049 1.00 44.16 218 GLU A N 1
ATOM 1654 C CA . GLU A 1 218 ? -18.594 20.777 36.172 1.00 44.16 218 GLU A CA 1
ATOM 1655 C C . GLU A 1 218 ? -19.565 20.028 37.068 1.00 44.16 218 GLU A C 1
ATOM 1657 O O . GLU A 1 218 ? -20.593 20.646 37.384 1.00 44.16 218 GLU A O 1
ATOM 1662 N N . PRO A 1 219 ? -19.321 18.732 37.359 1.00 51.12 219 PRO A N 1
ATOM 1663 C CA . PRO A 1 219 ? -20.300 17.896 38.026 1.00 51.12 219 PRO A CA 1
ATOM 1664 C C . PRO A 1 219 ? -20.898 18.725 39.147 1.00 51.12 219 PRO A C 1
ATOM 1666 O O . PRO A 1 219 ? -20.165 19.192 40.029 1.00 51.12 219 PRO A O 1
ATOM 1669 N N . GLU A 1 220 ? -22.208 19.005 39.039 1.00 50.97 220 GLU A N 1
ATOM 1670 C CA . GLU A 1 220 ? -22.949 19.538 40.173 1.00 50.97 220 GLU A CA 1
ATOM 1671 C C . GLU A 1 220 ? -22.513 18.673 41.343 1.00 50.97 220 GLU A C 1
ATOM 1673 O O . GLU A 1 220 ? -22.475 17.451 41.153 1.00 50.97 220 GLU A O 1
ATOM 1678 N N . PRO A 1 221 ? -22.064 19.297 42.451 1.00 48.88 221 PRO A N 1
ATOM 1679 C CA . PRO A 1 221 ? -21.317 18.623 43.500 1.00 48.88 221 PRO A CA 1
ATOM 1680 C C . PRO A 1 221 ? -21.929 17.254 43.696 1.00 48.88 221 PRO A C 1
ATOM 1682 O O . PRO A 1 221 ? -23.126 17.191 43.997 1.00 48.88 221 PRO A O 1
ATOM 1685 N N . GLU A 1 222 ? -21.140 16.203 43.419 1.00 45.34 222 GLU A N 1
ATOM 1686 C CA . GLU A 1 222 ? -21.525 14.839 43.741 1.00 45.34 222 GLU A CA 1
ATOM 1687 C C . GLU A 1 222 ? -22.127 14.945 45.128 1.00 45.34 222 GLU A C 1
ATOM 1689 O O . GLU A 1 222 ? -21.466 15.366 46.086 1.00 45.34 222 GLU A O 1
ATOM 1694 N N . ILE A 1 223 ? -23.429 14.685 45.218 1.00 48.44 223 ILE A N 1
ATOM 1695 C CA . ILE A 1 223 ? -23.986 14.359 46.504 1.00 48.44 223 ILE A CA 1
ATOM 1696 C C . ILE A 1 223 ? -23.246 13.065 46.803 1.00 48.44 223 ILE A C 1
ATOM 1698 O O . ILE A 1 223 ? -23.601 12.010 46.280 1.00 48.44 223 ILE A O 1
ATOM 1702 N N . GLU A 1 224 ? -22.158 13.182 47.564 1.00 40.06 224 GLU A N 1
ATOM 1703 C CA . GLU A 1 224 ? -21.629 12.132 48.411 1.00 40.06 224 GLU A CA 1
ATOM 1704 C C . GLU A 1 224 ? -22.807 11.756 49.320 1.00 40.06 224 GLU A C 1
ATOM 1706 O O . GLU A 1 224 ? -22.921 12.190 50.465 1.00 40.06 224 GLU A O 1
ATOM 1711 N N . LEU A 1 225 ? -23.777 11.029 48.756 1.00 41.62 225 LEU A N 1
ATOM 1712 C CA . LEU A 1 225 ? -24.666 10.197 49.521 1.00 41.62 225 LEU A CA 1
ATOM 1713 C C . LEU A 1 225 ? -23.703 9.190 50.103 1.00 41.62 225 LEU A C 1
ATOM 1715 O O . LEU A 1 225 ? -23.183 8.333 49.389 1.00 41.62 225 LEU A O 1
ATOM 1719 N N . GLU A 1 226 ? -23.381 9.404 51.374 1.00 37.47 226 GLU A N 1
ATOM 1720 C CA . GLU A 1 226 ? -22.751 8.414 52.222 1.00 37.47 226 GLU A CA 1
ATOM 1721 C C . GLU A 1 226 ? -23.312 7.048 51.807 1.00 37.47 226 GLU A C 1
ATOM 1723 O O . GLU A 1 226 ? -24.519 6.814 51.879 1.00 37.47 226 GLU A O 1
ATOM 1728 N N . THR A 1 227 ? -22.453 6.198 51.239 1.00 41.66 227 THR A N 1
ATOM 1729 C CA . THR A 1 227 ? -22.790 4.866 50.723 1.00 41.66 227 THR A CA 1
ATOM 1730 C C . THR A 1 227 ? -23.036 3.912 51.883 1.00 41.66 227 THR A C 1
ATOM 1732 O O . THR A 1 227 ? -22.319 2.932 52.087 1.00 41.66 227 THR A O 1
ATOM 1735 N N . THR A 1 228 ? -24.034 4.241 52.680 1.00 44.69 228 THR A N 1
ATOM 1736 C CA . THR A 1 228 ? -24.552 3.466 53.789 1.00 44.69 228 THR A CA 1
ATOM 1737 C C . THR A 1 228 ? -26.037 3.796 53.834 1.00 44.69 228 THR A C 1
ATOM 1739 O O . THR A 1 228 ? -26.399 4.911 54.196 1.00 44.69 228 THR A O 1
ATOM 1742 N N . ASP A 1 229 ? -26.870 2.836 53.428 1.00 56.44 229 ASP A N 1
ATOM 1743 C CA . ASP A 1 229 ? -28.318 2.783 53.694 1.00 56.44 229 ASP A CA 1
ATOM 1744 C C . ASP A 1 229 ? -29.278 3.225 52.566 1.00 56.44 229 ASP A C 1
ATOM 1746 O O . ASP A 1 229 ? -30.370 3.718 52.847 1.00 56.44 229 ASP A O 1
ATOM 1750 N N . MET A 1 230 ? -28.966 2.997 51.281 1.00 67.19 230 MET A N 1
ATOM 1751 C CA . MET A 1 230 ? -30.034 3.008 50.262 1.00 67.19 230 MET A CA 1
ATOM 1752 C C . MET A 1 230 ? -30.909 1.757 50.411 1.00 67.19 230 MET A C 1
ATOM 1754 O O . MET A 1 230 ? -30.483 0.642 50.109 1.00 67.19 230 MET A O 1
ATOM 1758 N N . SER A 1 231 ? -32.152 1.938 50.861 1.00 80.62 231 SER A N 1
ATOM 1759 C CA . SER A 1 231 ? -33.102 0.838 51.015 1.00 80.62 231 SER A CA 1
ATOM 1760 C C . SER A 1 231 ? -33.695 0.414 49.665 1.00 80.62 231 SER A C 1
ATOM 1762 O O . SER A 1 231 ? -33.736 1.180 48.698 1.00 80.62 231 SER A O 1
ATOM 1764 N N . ILE A 1 232 ? -34.239 -0.806 49.592 1.00 83.94 232 ILE A N 1
ATOM 1765 C CA . ILE A 1 232 ? -34.962 -1.289 48.397 1.00 83.94 232 ILE A CA 1
ATOM 1766 C C . ILE A 1 232 ? -36.124 -0.345 48.028 1.00 83.94 232 ILE A C 1
ATOM 1768 O O . ILE A 1 232 ? -36.458 -0.205 46.848 1.00 83.94 232 ILE A O 1
ATOM 1772 N N . ALA A 1 233 ? -36.726 0.323 49.018 1.00 83.94 233 ALA A N 1
ATOM 1773 C CA . ALA A 1 233 ? -37.805 1.280 48.804 1.00 83.94 233 ALA A CA 1
ATOM 1774 C C . ALA A 1 233 ? -37.347 2.532 48.052 1.00 83.94 233 ALA A C 1
ATOM 1776 O O . ALA A 1 233 ? -38.013 2.933 47.097 1.00 83.94 233 ALA A O 1
ATOM 1777 N N . ASP A 1 234 ? -36.182 3.076 48.400 1.00 84.69 234 ASP A N 1
ATOM 1778 C CA . ASP A 1 234 ? -35.622 4.260 47.741 1.00 84.69 234 ASP A CA 1
ATOM 1779 C C . ASP A 1 234 ? -35.267 3.955 46.278 1.00 84.69 234 ASP A C 1
ATOM 1781 O O . ASP A 1 234 ? -35.569 4.728 45.363 1.00 84.69 234 ASP A O 1
ATOM 1785 N N . VAL A 1 235 ? -34.705 2.765 46.034 1.00 86.69 235 VAL A N 1
ATOM 1786 C CA . VAL A 1 235 ? -34.411 2.274 44.679 1.00 86.69 235 VAL A CA 1
ATOM 1787 C C . VAL A 1 235 ? -35.698 2.135 43.860 1.00 86.69 235 VAL A C 1
ATOM 1789 O O . VAL A 1 235 ? -35.738 2.515 42.686 1.00 86.69 235 VAL A O 1
ATOM 1792 N N . ALA A 1 236 ? -36.767 1.601 44.457 1.00 85.50 236 ALA A N 1
ATOM 1793 C CA . ALA A 1 236 ? -38.052 1.439 43.786 1.00 85.50 236 ALA A CA 1
ATOM 1794 C C . ALA A 1 236 ? -38.714 2.785 43.450 1.00 85.50 236 ALA A C 1
ATOM 1796 O O . ALA A 1 236 ? -39.223 2.944 42.339 1.00 85.50 236 ALA A O 1
ATOM 1797 N N . GLU A 1 237 ? -38.676 3.754 44.368 1.00 86.25 237 GLU A N 1
ATOM 1798 C CA . GLU A 1 237 ? -39.219 5.095 44.139 1.00 86.25 237 GLU A CA 1
ATOM 1799 C C . GLU A 1 237 ? -38.465 5.804 43.010 1.00 86.25 237 GLU A C 1
ATOM 1801 O O . GLU A 1 237 ? -39.088 6.311 42.072 1.00 86.25 237 GLU A O 1
ATOM 1806 N N . HIS A 1 238 ? -37.129 5.750 43.023 1.00 86.44 238 HIS A N 1
ATOM 1807 C CA . HIS A 1 238 ? -36.323 6.330 41.953 1.00 86.44 238 HIS A CA 1
ATOM 1808 C C . HIS A 1 238 ? -36.637 5.682 40.598 1.00 86.44 238 HIS A C 1
ATOM 1810 O O . HIS A 1 238 ? -36.880 6.384 39.612 1.00 86.44 238 HIS A O 1
ATOM 1816 N N . LEU A 1 239 ? -36.748 4.351 40.543 1.00 86.12 239 LEU A N 1
ATOM 1817 C CA . LEU A 1 239 ? -37.133 3.636 39.324 1.00 86.12 239 LEU A CA 1
ATOM 1818 C C . LEU A 1 239 ? -38.508 4.041 38.781 1.00 86.12 239 LEU A C 1
ATOM 1820 O O . LEU A 1 239 ? -38.709 3.966 37.565 1.00 86.12 239 LEU A O 1
ATOM 1824 N N . ASP A 1 240 ? -39.452 4.451 39.627 1.00 83.94 240 ASP A N 1
ATOM 1825 C CA . ASP A 1 240 ? -40.766 4.939 39.197 1.00 83.94 240 ASP A CA 1
ATOM 1826 C C . ASP A 1 240 ? -40.708 6.368 38.627 1.00 83.94 240 ASP A C 1
ATOM 1828 O O . ASP A 1 240 ? -41.500 6.696 37.737 1.00 83.94 240 ASP A O 1
ATOM 1832 N N . THR A 1 241 ? -39.738 7.194 39.042 1.00 85.38 241 THR A N 1
ATOM 1833 C CA . THR A 1 241 ? -39.505 8.522 38.438 1.00 85.38 241 THR A CA 1
ATOM 1834 C C . THR A 1 241 ? -38.951 8.437 37.013 1.00 85.38 241 THR A C 1
ATOM 1836 O O . THR A 1 241 ? -39.261 9.283 36.166 1.00 85.38 241 THR A O 1
ATOM 1839 N N . LEU A 1 242 ? -38.182 7.383 36.724 1.00 86.62 242 LEU A N 1
ATOM 1840 C CA . LEU A 1 242 ? -37.568 7.152 35.422 1.00 86.62 242 LEU A CA 1
ATOM 1841 C C . LEU A 1 242 ? -38.616 6.710 34.392 1.00 86.62 242 LEU A C 1
ATOM 1843 O O . LEU A 1 242 ? -39.415 5.794 34.620 1.00 86.62 242 LEU A O 1
ATOM 1847 N N . LYS A 1 243 ? -38.608 7.344 33.214 1.00 81.44 243 LYS A N 1
ATOM 1848 C CA . LYS A 1 243 ? -39.594 7.071 32.151 1.00 81.44 243 LYS A CA 1
ATOM 1849 C C . LYS A 1 243 ? -39.047 6.153 31.068 1.00 81.44 243 LYS A C 1
ATOM 1851 O O . LYS A 1 243 ? -39.822 5.408 30.468 1.00 81.44 243 LYS A O 1
ATOM 1856 N N . LEU A 1 244 ? -37.739 6.182 30.812 1.00 83.81 244 LEU A N 1
ATOM 1857 C CA . LEU A 1 244 ? -37.128 5.396 29.747 1.00 83.81 244 LEU A CA 1
ATOM 1858 C C . LEU A 1 244 ? -36.598 4.060 30.277 1.00 83.81 244 LEU A C 1
ATOM 1860 O O . LEU A 1 244 ? -35.952 3.982 31.319 1.00 83.81 244 LEU A O 1
ATOM 1864 N N . PHE A 1 245 ? -36.806 2.987 29.508 1.00 78.69 245 PHE A N 1
ATOM 1865 C CA . PHE A 1 245 ? -36.273 1.659 29.841 1.00 78.69 245 PHE A CA 1
ATOM 1866 C C . PHE A 1 245 ? -34.739 1.637 29.941 1.00 78.69 245 PHE A C 1
ATOM 1868 O O . PHE A 1 245 ? -34.192 0.872 30.731 1.00 78.69 245 PHE A O 1
ATOM 1875 N N . GLY A 1 246 ? -34.048 2.462 29.147 1.00 81.38 246 GLY A N 1
ATOM 1876 C CA . GLY A 1 246 ? -32.588 2.576 29.184 1.00 81.38 246 GLY A CA 1
ATOM 1877 C C . GLY A 1 246 ? -32.068 3.193 30.484 1.00 81.38 246 GLY A C 1
ATOM 1878 O O . GLY A 1 246 ? -31.096 2.689 31.037 1.00 81.38 246 GLY A O 1
ATOM 1879 N N . GLU A 1 247 ? -32.749 4.218 31.003 1.00 84.75 247 GLU A N 1
ATOM 1880 C CA . GLU A 1 247 ? -32.403 4.877 32.272 1.00 84.75 247 GLU A CA 1
ATOM 1881 C C . GLU A 1 247 ? -32.572 3.914 33.448 1.00 84.75 247 GLU A C 1
ATOM 1883 O O . GLU A 1 247 ? -31.654 3.748 34.245 1.00 84.75 247 GLU A O 1
ATOM 1888 N N . LYS A 1 248 ? -33.706 3.196 33.500 1.00 84.00 248 LYS A N 1
ATOM 1889 C CA . LYS A 1 248 ? -33.957 2.180 34.536 1.00 84.00 248 LYS A CA 1
ATOM 1890 C C . LYS A 1 248 ? -32.885 1.096 34.552 1.00 84.00 248 LYS A C 1
ATOM 1892 O O . LYS A 1 248 ? -32.459 0.676 35.620 1.00 84.00 248 LYS A O 1
ATOM 1897 N N . ARG A 1 249 ? -32.452 0.639 33.370 1.00 83.94 249 ARG A N 1
ATOM 1898 C CA . ARG A 1 249 ? -31.397 -0.374 33.258 1.00 83.94 249 ARG A CA 1
ATOM 1899 C C . ARG A 1 249 ? -30.065 0.153 33.785 1.00 83.94 249 ARG A C 1
ATOM 1901 O O . ARG A 1 249 ? -29.462 -0.516 34.611 1.00 83.94 249 ARG A O 1
ATOM 1908 N N . ARG A 1 250 ? -29.651 1.348 33.352 1.00 85.06 250 ARG A N 1
ATOM 1909 C CA . ARG A 1 250 ? -28.395 1.973 33.796 1.00 85.06 250 ARG A CA 1
ATOM 1910 C C . ARG A 1 250 ? -28.358 2.194 35.306 1.00 85.06 250 ARG A C 1
ATOM 1912 O O . ARG A 1 250 ? -27.342 1.919 35.924 1.00 85.06 250 ARG A O 1
ATOM 1919 N N . PHE A 1 251 ? -29.471 2.633 35.888 1.00 86.25 251 PHE A N 1
ATOM 1920 C CA . PHE A 1 251 ? -29.584 2.823 37.333 1.00 86.25 251 PHE A CA 1
ATOM 1921 C C . PHE A 1 251 ? -29.488 1.504 38.119 1.00 86.25 251 PHE A C 1
ATOM 1923 O O . PHE A 1 251 ? -28.849 1.435 39.160 1.00 86.25 251 PHE A O 1
ATOM 1930 N N . VAL A 1 252 ? -30.080 0.417 37.618 1.00 86.44 252 VAL A N 1
ATOM 1931 C CA . VAL A 1 252 ? -29.936 -0.905 38.258 1.00 86.44 252 VAL A CA 1
ATOM 1932 C C . VAL A 1 252 ? -28.513 -1.444 38.101 1.00 86.44 252 VAL A C 1
ATOM 1934 O O . VAL A 1 252 ? -27.973 -2.021 39.039 1.00 86.44 252 VAL A O 1
ATOM 1937 N N . GLU A 1 253 ? -27.888 -1.236 36.939 1.00 85.44 253 GLU A N 1
ATOM 1938 C CA . GLU A 1 253 ? -26.493 -1.615 36.692 1.00 85.44 253 GLU A CA 1
ATOM 1939 C C . GLU A 1 253 ? -25.524 -0.867 37.617 1.00 85.44 253 GLU A C 1
ATOM 1941 O O . GLU A 1 253 ? -24.591 -1.493 38.124 1.00 85.44 253 GLU A O 1
ATOM 1946 N N . SER A 1 254 ? -25.757 0.422 37.905 1.00 84.38 254 SER A N 1
ATOM 1947 C CA . SER A 1 254 ? -24.905 1.179 38.834 1.00 84.38 254 SER A CA 1
ATOM 1948 C C . SER A 1 254 ? -24.945 0.633 40.261 1.00 84.38 254 SER A C 1
ATOM 1950 O O . SER A 1 254 ? -23.948 0.734 40.962 1.00 84.38 254 SER A O 1
ATOM 1952 N N . LEU A 1 255 ? -26.050 -0.004 40.658 1.00 86.00 255 LEU A N 1
ATOM 1953 C CA . LEU A 1 255 ? -26.235 -0.605 41.985 1.00 86.00 255 LEU A CA 1
ATOM 1954 C C . LEU A 1 255 ? -25.771 -2.072 42.067 1.00 86.00 255 LEU A C 1
ATOM 1956 O O . LEU A 1 255 ? -25.835 -2.685 43.129 1.00 86.00 255 LEU A O 1
ATOM 1960 N N . SER A 1 256 ? -25.313 -2.675 40.964 1.00 79.19 256 SER A N 1
ATOM 1961 C CA . SER A 1 256 ? -24.899 -4.093 40.945 1.00 79.19 256 SER A CA 1
ATOM 1962 C C . SER A 1 256 ? -23.649 -4.392 41.787 1.00 79.19 256 SER A C 1
ATOM 1964 O O . SER A 1 256 ? -23.399 -5.543 42.158 1.00 79.19 256 SER A O 1
ATOM 1966 N N . GLY A 1 257 ? -22.855 -3.360 42.092 1.00 78.88 257 GLY A N 1
ATOM 1967 C CA . GLY A 1 257 ? -21.697 -3.449 42.980 1.00 78.88 257 GLY A CA 1
ATOM 1968 C C . GLY A 1 257 ? -22.054 -3.437 44.468 1.00 78.88 257 GLY A C 1
ATOM 1969 O O . GLY A 1 257 ? -21.270 -3.956 45.269 1.00 78.88 257 GLY A O 1
ATOM 1970 N N . ASP A 1 258 ? -23.228 -2.909 44.817 1.00 84.94 258 ASP A N 1
ATOM 1971 C CA . ASP A 1 258 ? -23.626 -2.638 46.195 1.00 84.94 258 ASP A CA 1
ATOM 1972 C C . ASP A 1 258 ? -24.255 -3.867 46.857 1.00 84.94 258 ASP A C 1
ATOM 1974 O O . ASP A 1 258 ? -24.963 -4.665 46.231 1.00 84.94 258 ASP A O 1
ATOM 1978 N N . ALA A 1 259 ? -23.971 -4.027 48.148 1.00 85.19 259 ALA A N 1
ATOM 1979 C CA . ALA A 1 259 ? -24.603 -5.034 48.986 1.00 85.19 259 ALA A CA 1
ATOM 1980 C C . ALA A 1 259 ? -25.844 -4.432 49.649 1.00 85.19 259 ALA A C 1
ATOM 1982 O O . ALA A 1 259 ? -25.782 -3.356 50.238 1.00 85.19 259 ALA A O 1
ATOM 1983 N N . PHE A 1 260 ? -26.955 -5.151 49.558 1.00 88.44 260 PHE A N 1
ATOM 1984 C CA . PHE A 1 260 ? -28.214 -4.811 50.199 1.00 88.44 260 PHE A CA 1
ATOM 1985 C C . PHE A 1 260 ? -28.490 -5.820 51.299 1.00 88.44 260 PHE A C 1
ATOM 1987 O O . PHE A 1 260 ? -28.432 -7.030 51.056 1.00 88.44 260 PHE A O 1
ATOM 1994 N N . ASP A 1 261 ? -28.847 -5.330 52.478 1.00 88.88 261 ASP A N 1
ATOM 1995 C CA . ASP A 1 261 ? -29.270 -6.152 53.594 1.00 88.88 261 ASP A CA 1
ATOM 1996 C C . ASP A 1 261 ? -30.743 -5.911 53.945 1.00 88.88 261 ASP A C 1
ATOM 1998 O O . ASP A 1 261 ? -31.238 -4.789 54.017 1.00 88.88 261 ASP A O 1
ATOM 2002 N N . PHE A 1 262 ? -31.505 -6.993 54.091 1.00 89.38 262 PHE A N 1
ATOM 2003 C CA . PHE A 1 262 ? -32.937 -6.904 54.369 1.00 89.38 262 PHE A CA 1
ATOM 2004 C C . PHE A 1 262 ? -33.491 -8.198 54.958 1.00 89.38 262 PHE A C 1
ATOM 2006 O O . PHE A 1 262 ? -32.943 -9.287 54.786 1.00 89.38 262 PHE A O 1
ATOM 2013 N N . ASN A 1 263 ? -34.636 -8.086 55.633 1.00 88.00 263 ASN A N 1
ATOM 2014 C CA . ASN A 1 263 ? -35.400 -9.248 56.071 1.00 88.00 263 ASN A CA 1
ATOM 2015 C C . ASN A 1 263 ? -36.387 -9.651 54.976 1.00 88.00 263 ASN A C 1
ATOM 2017 O O . ASN A 1 263 ? -37.295 -8.898 54.624 1.00 88.00 263 ASN A O 1
ATOM 2021 N N . LEU A 1 264 ? -36.206 -10.849 54.429 1.00 90.44 264 LEU A N 1
ATOM 2022 C CA . LEU A 1 264 ? -37.080 -11.423 53.420 1.00 90.44 264 LEU A CA 1
ATOM 2023 C C . LEU A 1 264 ? -38.029 -12.430 54.059 1.00 90.44 264 LEU A C 1
ATOM 2025 O O . LEU A 1 264 ? -37.610 -13.488 54.534 1.00 90.44 264 LEU A O 1
ATOM 2029 N N . LYS A 1 265 ? -39.330 -12.159 53.960 1.00 88.75 265 LYS A N 1
ATOM 2030 C CA . LYS A 1 265 ? -40.359 -13.165 54.213 1.00 88.75 265 LYS A CA 1
ATOM 2031 C C . LYS A 1 265 ? -40.574 -14.011 52.962 1.00 88.75 265 LYS A C 1
ATOM 2033 O O . LYS A 1 265 ? -41.073 -13.518 51.953 1.00 88.75 265 LYS A O 1
ATOM 2038 N N . ILE A 1 266 ? -40.222 -15.291 53.028 1.00 89.94 266 ILE A N 1
ATOM 2039 C CA . ILE A 1 266 ? -40.299 -16.205 51.884 1.00 89.94 266 ILE A CA 1
ATOM 2040 C C . ILE A 1 266 ? -41.757 -16.608 51.651 1.00 89.94 266 ILE A C 1
ATOM 2042 O O . ILE A 1 266 ? -42.336 -17.368 52.428 1.00 89.94 266 ILE A O 1
ATOM 2046 N N . GLU A 1 267 ? -42.350 -16.148 50.554 1.00 89.56 267 GLU A N 1
ATOM 2047 C CA . GLU A 1 267 ? -43.721 -16.500 50.163 1.00 89.56 267 GLU A CA 1
ATOM 2048 C C . GLU A 1 267 ? -43.757 -17.694 49.209 1.00 89.56 267 GLU A C 1
ATOM 2050 O O . GLU A 1 267 ? -44.692 -18.497 49.218 1.00 89.56 267 GLU A O 1
ATOM 2055 N N . LYS A 1 268 ? -42.722 -17.821 48.378 1.00 89.12 268 LYS A N 1
ATOM 2056 C CA . LYS A 1 268 ? -42.599 -18.866 47.370 1.00 89.12 268 LYS A CA 1
ATOM 2057 C C . LYS A 1 268 ? -41.131 -19.225 47.171 1.00 89.12 268 LYS A C 1
ATOM 2059 O O . LYS A 1 268 ? -40.254 -18.382 47.304 1.00 89.12 268 LYS A O 1
ATOM 2064 N N . MET A 1 269 ? -40.865 -20.474 46.806 1.00 88.44 269 MET A N 1
ATOM 2065 C CA . MET A 1 269 ? -39.545 -20.905 46.349 1.00 88.44 269 MET A CA 1
ATOM 2066 C C . MET A 1 269 ? -39.656 -21.504 44.954 1.00 88.44 269 MET A C 1
ATOM 2068 O O . MET A 1 269 ? -40.585 -22.258 44.657 1.00 88.44 269 MET A O 1
ATOM 2072 N N . GLU A 1 270 ? -38.704 -21.158 44.100 1.00 87.31 270 GLU A N 1
ATOM 2073 C CA . GLU A 1 270 ? -38.542 -21.716 42.761 1.00 87.31 270 GLU A CA 1
ATOM 2074 C C . GLU A 1 270 ? -37.133 -22.293 42.633 1.00 87.31 270 GLU A C 1
ATOM 2076 O O . GLU A 1 270 ? -36.223 -21.884 43.349 1.00 87.31 270 GLU A O 1
ATOM 2081 N N . HIS A 1 271 ? -36.926 -23.264 41.745 1.00 84.31 271 HIS A N 1
ATOM 2082 C CA . HIS A 1 271 ? -35.565 -23.716 41.463 1.00 84.31 271 HIS A CA 1
ATOM 2083 C C . HIS A 1 271 ? -34.786 -22.602 40.767 1.00 84.31 271 HIS A C 1
ATOM 2085 O O . HIS A 1 271 ? -35.292 -21.991 39.824 1.00 84.31 271 HIS A O 1
ATOM 2091 N N . THR A 1 272 ? -33.550 -22.361 41.206 1.00 83.25 272 THR A N 1
ATOM 2092 C CA . THR A 1 272 ? -32.684 -21.364 40.570 1.00 83.25 272 THR A CA 1
ATOM 2093 C C . THR A 1 272 ? -32.316 -21.837 39.162 1.00 83.25 272 THR A C 1
ATOM 2095 O O . THR A 1 272 ? -31.647 -22.857 38.992 1.00 83.25 272 THR A O 1
ATOM 2098 N N . ILE A 1 273 ? -32.768 -21.104 38.140 1.00 72.94 273 ILE A N 1
ATOM 2099 C CA . ILE A 1 273 ? -32.506 -21.387 36.722 1.00 72.94 273 ILE A CA 1
ATOM 2100 C C . ILE A 1 273 ? -31.801 -20.177 36.111 1.00 72.94 273 ILE A C 1
ATOM 2102 O O . ILE A 1 273 ? -32.287 -19.053 36.204 1.00 72.94 273 ILE A O 1
ATOM 2106 N N . GLY A 1 274 ? -30.664 -20.405 35.455 1.00 65.69 274 GLY A N 1
ATOM 2107 C CA . GLY A 1 274 ? -29.890 -19.345 34.817 1.00 65.69 274 GLY A CA 1
ATOM 2108 C C . GLY A 1 274 ? -28.684 -19.887 34.056 1.00 65.69 274 GLY A C 1
ATOM 2109 O O . GLY A 1 274 ? -28.044 -20.852 34.476 1.00 65.69 274 GLY A O 1
ATOM 2110 N N . ILE A 1 275 ? -28.378 -19.268 32.919 1.00 58.75 275 ILE A N 1
ATOM 2111 C CA . ILE A 1 275 ? -27.151 -19.526 32.161 1.00 58.75 275 ILE A CA 1
ATOM 2112 C C . ILE A 1 275 ? -26.035 -18.746 32.872 1.00 58.75 275 ILE A C 1
ATOM 2114 O O . ILE A 1 275 ? -26.187 -17.550 33.084 1.00 58.75 275 ILE A O 1
ATOM 2118 N N . GLY A 1 276 ? -24.949 -19.412 33.279 1.00 63.31 276 GLY A N 1
ATOM 2119 C CA . GLY A 1 276 ? -23.829 -18.757 33.981 1.00 63.31 276 GLY A CA 1
ATOM 2120 C C . GLY A 1 276 ? -23.876 -18.782 35.516 1.00 63.31 276 GLY A C 1
ATOM 2121 O O . GLY A 1 276 ? -23.066 -18.114 36.143 1.00 63.31 276 GLY A O 1
ATOM 2122 N N . LEU A 1 277 ? -24.764 -19.568 36.137 1.00 71.06 277 LEU A N 1
ATOM 2123 C CA . LEU A 1 277 ? -24.782 -19.733 37.599 1.00 71.06 277 LEU A CA 1
ATOM 2124 C C . LEU A 1 277 ? -23.486 -20.381 38.122 1.00 71.06 277 LEU A C 1
ATOM 2126 O O . LEU A 1 277 ? -23.068 -21.434 37.606 1.00 71.06 277 LEU A O 1
ATOM 2130 N N . SER A 1 278 ? -22.917 -19.794 39.186 1.00 72.56 278 SER A N 1
ATOM 2131 C CA . SER A 1 278 ? -21.868 -20.418 40.009 1.00 72.56 278 SER A CA 1
ATOM 2132 C C . SER A 1 278 ? -22.347 -21.769 40.558 1.00 72.56 278 SER A C 1
ATOM 2134 O O . SER A 1 278 ? -23.545 -21.991 40.757 1.00 72.56 278 SER A O 1
ATOM 2136 N N . ASN A 1 279 ? -21.405 -22.688 40.796 1.00 75.94 279 ASN A N 1
ATOM 2137 C CA . ASN A 1 279 ? -21.688 -24.011 41.355 1.00 75.94 279 ASN A CA 1
ATOM 2138 C C . ASN A 1 279 ? -22.426 -23.944 42.701 1.00 75.94 279 ASN A C 1
ATOM 2140 O O . ASN A 1 279 ? -23.217 -24.841 42.981 1.00 75.94 279 ASN A O 1
ATOM 2144 N N . ASP A 1 280 ? -22.234 -22.875 43.472 1.00 78.88 280 ASP A N 1
ATOM 2145 C CA . ASP A 1 280 ? -22.832 -22.711 44.803 1.00 78.88 280 ASP A CA 1
ATOM 2146 C C . ASP A 1 280 ? -24.352 -22.483 44.739 1.00 78.88 280 ASP A C 1
ATOM 2148 O O . ASP A 1 280 ? -25.087 -22.864 45.648 1.00 78.88 280 ASP A O 1
ATOM 2152 N N . PHE A 1 281 ? -24.854 -21.952 43.618 1.00 79.94 281 PHE A N 1
ATOM 2153 C CA . PHE A 1 281 ? -26.286 -21.724 43.380 1.00 79.94 281 PHE A CA 1
ATOM 2154 C C . PHE A 1 281 ? -26.923 -22.798 42.491 1.00 79.94 281 PHE A C 1
ATOM 2156 O O . PHE A 1 281 ? -28.148 -22.847 42.339 1.00 79.94 281 PHE A O 1
ATOM 2163 N N . ARG A 1 282 ? -26.117 -23.686 41.887 1.00 76.44 282 ARG A N 1
ATOM 2164 C CA . ARG A 1 282 ? -26.636 -24.793 41.073 1.00 76.44 282 ARG A CA 1
ATOM 2165 C C . ARG A 1 282 ? -27.354 -25.802 41.961 1.00 76.44 282 ARG A C 1
ATOM 2167 O O . ARG A 1 282 ? -26.803 -26.307 42.937 1.00 76.44 282 ARG A O 1
ATOM 2174 N N . GLY A 1 283 ? -28.596 -26.106 41.590 1.00 73.19 283 GLY A N 1
ATOM 2175 C CA . GLY A 1 283 ? -29.473 -26.968 42.384 1.00 73.19 283 GLY A CA 1
ATOM 2176 C C . GLY A 1 283 ? -30.046 -26.296 43.638 1.00 73.19 283 GLY A C 1
ATOM 2177 O O . GLY A 1 283 ? -30.746 -26.968 44.389 1.00 73.19 283 GLY A O 1
ATOM 2178 N N . GLY A 1 284 ? -29.773 -25.003 43.851 1.00 82.25 284 GLY A N 1
ATOM 2179 C CA . GLY A 1 284 ? -30.369 -24.201 44.917 1.00 82.25 284 GLY A CA 1
ATOM 2180 C C . GLY A 1 284 ? -31.775 -23.693 44.580 1.00 82.25 284 GLY A C 1
ATOM 2181 O O . GLY A 1 284 ? -32.388 -24.079 43.574 1.00 82.25 284 GLY A O 1
ATOM 2182 N N . TYR A 1 285 ? -32.271 -22.793 45.428 1.00 85.19 285 TYR A N 1
ATOM 2183 C CA . TYR A 1 285 ? -33.596 -22.191 45.306 1.00 85.19 285 TYR A CA 1
ATOM 2184 C C . TYR A 1 285 ? -33.508 -20.669 45.190 1.00 85.19 285 TYR A C 1
ATOM 2186 O O . TYR A 1 285 ? -32.680 -20.016 45.821 1.00 85.19 285 TYR A O 1
ATOM 2194 N N . THR A 1 286 ? -34.396 -20.101 44.384 1.00 89.38 286 THR A N 1
ATOM 2195 C CA . THR A 1 286 ? -34.691 -18.675 44.370 1.00 89.38 286 THR A CA 1
ATOM 2196 C C . THR A 1 286 ? -35.883 -18.449 45.287 1.00 89.38 286 THR A C 1
ATOM 2198 O O . THR A 1 286 ? -36.993 -18.917 45.015 1.00 89.38 286 THR A O 1
ATOM 2201 N N . CYS A 1 287 ? -35.638 -17.775 46.406 1.00 89.94 287 CYS A N 1
ATOM 2202 C CA . CYS A 1 287 ? -36.665 -17.407 47.367 1.00 89.94 287 CYS A CA 1
ATOM 2203 C C . CYS A 1 287 ? -37.342 -16.128 46.894 1.00 89.94 287 CYS A C 1
ATOM 2205 O O . CYS A 1 287 ? -36.683 -15.114 46.693 1.00 89.94 287 CYS A O 1
ATOM 2207 N N . ILE A 1 288 ? -38.654 -16.181 46.703 1.00 90.81 288 ILE A N 1
ATOM 2208 C CA . ILE A 1 288 ? -39.466 -15.056 46.255 1.00 90.81 288 ILE A CA 1
ATOM 2209 C C . ILE A 1 288 ? -40.352 -14.629 47.418 1.00 90.81 288 ILE A C 1
ATOM 2211 O O . ILE A 1 288 ? -41.034 -15.450 48.036 1.00 90.81 288 ILE A O 1
ATOM 2215 N N . GLY A 1 289 ? -40.362 -13.335 47.688 1.00 90.44 289 GLY A N 1
ATOM 2216 C CA . GLY A 1 289 ? -41.189 -12.732 48.714 1.00 90.44 289 GLY A CA 1
ATOM 2217 C C . GLY A 1 289 ? -41.332 -11.239 48.498 1.00 90.44 289 GLY A C 1
ATOM 2218 O O . GLY A 1 289 ? -41.141 -10.733 47.388 1.00 90.44 289 GLY A O 1
ATOM 2219 N N . THR A 1 290 ? -41.657 -10.539 49.576 1.00 87.00 290 THR A N 1
ATOM 2220 C CA . THR A 1 290 ? -41.772 -9.084 49.570 1.00 87.00 290 THR A CA 1
ATOM 2221 C C . THR A 1 290 ? -40.997 -8.466 50.718 1.00 87.00 290 THR A C 1
ATOM 2223 O O . THR A 1 290 ? -41.047 -8.986 51.833 1.00 87.00 290 THR A O 1
ATOM 2226 N N . VAL A 1 291 ? -40.369 -7.327 50.452 1.00 87.12 291 VAL A N 1
ATOM 2227 C CA . VAL A 1 291 ? -39.741 -6.450 51.448 1.00 87.12 291 VAL A CA 1
ATOM 2228 C C . VAL A 1 291 ? -40.454 -5.110 51.346 1.00 87.12 291 VAL A C 1
ATOM 2230 O O . VAL A 1 291 ? -40.532 -4.556 50.256 1.00 87.12 291 VAL A O 1
ATOM 2233 N N . ASP A 1 292 ? -41.087 -4.650 52.425 1.00 81.69 292 ASP A N 1
ATOM 2234 C CA . ASP A 1 292 ? -41.871 -3.400 52.450 1.00 81.69 292 ASP A CA 1
ATOM 2235 C C . ASP A 1 292 ? -42.903 -3.258 51.307 1.00 81.69 292 ASP A C 1
ATOM 2237 O O . ASP A 1 292 ? -43.183 -2.176 50.798 1.00 81.69 292 ASP A O 1
ATOM 2241 N N . GLY A 1 293 ? -43.502 -4.381 50.889 1.00 80.06 293 GLY A N 1
ATOM 2242 C CA . GLY A 1 293 ? -44.488 -4.435 49.799 1.00 80.06 293 GLY A CA 1
ATOM 2243 C C . GLY A 1 293 ? -43.890 -4.475 48.386 1.00 80.06 293 GLY A C 1
ATOM 2244 O O . GLY A 1 293 ? -44.636 -4.536 47.408 1.00 80.06 293 GLY A O 1
ATOM 2245 N N . ILE A 1 294 ? -42.564 -4.491 48.269 1.00 87.56 294 ILE A N 1
ATOM 2246 C CA . ILE A 1 294 ? -41.824 -4.576 47.010 1.00 87.56 294 ILE A CA 1
ATOM 2247 C C . ILE A 1 294 ? -41.463 -6.033 46.746 1.00 87.56 294 ILE A C 1
ATOM 2249 O O . ILE A 1 294 ? -40.960 -6.725 47.628 1.00 87.56 294 ILE A O 1
ATOM 2253 N N . GLY A 1 295 ? -41.717 -6.514 45.529 1.00 88.44 295 GLY A N 1
ATOM 2254 C CA . GLY A 1 295 ? -41.378 -7.880 45.145 1.00 88.44 295 GLY A CA 1
ATOM 2255 C C . GLY A 1 295 ? -39.866 -8.085 45.098 1.00 88.44 295 GLY A C 1
ATOM 2256 O O . GLY A 1 295 ? -39.160 -7.353 44.402 1.00 88.44 295 GLY A O 1
ATOM 2257 N N . VAL A 1 296 ? -39.380 -9.133 45.760 1.00 92.12 296 VAL A N 1
ATOM 2258 C CA . VAL A 1 296 ? -37.959 -9.489 45.796 1.00 92.12 296 VAL A CA 1
ATOM 2259 C C . VAL A 1 296 ? -37.784 -10.987 45.539 1.00 92.12 296 VAL A C 1
ATOM 2261 O O . VAL A 1 296 ? -38.483 -11.818 46.118 1.00 92.12 296 VAL A O 1
ATOM 2264 N N . GLY A 1 297 ? -36.870 -11.333 44.637 1.00 91.25 297 GLY A N 1
ATOM 2265 C CA . GLY A 1 297 ? -36.372 -12.682 44.396 1.00 91.25 297 GLY A CA 1
ATOM 2266 C C . GLY A 1 297 ? -34.898 -12.750 44.774 1.00 91.25 297 GLY A C 1
ATOM 2267 O O . GLY A 1 297 ? -34.119 -11.930 44.309 1.00 91.25 297 GLY A O 1
ATOM 2268 N N . VAL A 1 298 ? -34.501 -13.702 45.613 1.00 91.69 298 VAL A N 1
ATOM 2269 C CA . VAL A 1 298 ? -33.104 -13.873 46.035 1.00 91.69 298 VAL A CA 1
ATOM 2270 C C . VAL A 1 298 ? -32.648 -15.276 45.690 1.00 91.69 298 VAL A C 1
ATOM 2272 O O . VAL A 1 298 ? -33.263 -16.259 46.112 1.00 91.69 298 VAL A O 1
ATOM 2275 N N . ARG A 1 299 ? -31.557 -15.386 44.934 1.00 91.00 299 ARG A N 1
ATOM 2276 C CA . ARG A 1 299 ? -30.874 -16.660 44.704 1.00 91.00 299 ARG A CA 1
ATOM 2277 C C . ARG A 1 299 ? -30.109 -17.037 45.963 1.00 91.00 299 ARG A C 1
ATOM 2279 O O . ARG A 1 299 ? -29.184 -16.332 46.351 1.00 91.00 299 ARG A O 1
ATOM 2286 N N . ILE A 1 300 ? -30.503 -18.145 46.579 1.00 88.12 300 ILE A N 1
ATOM 2287 C CA . ILE A 1 300 ? -29.894 -18.663 47.803 1.00 88.12 300 ILE A CA 1
ATOM 2288 C C . ILE A 1 300 ? -28.956 -19.830 47.442 1.00 88.12 300 ILE A C 1
ATOM 2290 O O . ILE A 1 300 ? -29.320 -20.654 46.587 1.00 88.12 300 ILE A O 1
ATOM 2294 N N . PRO A 1 301 ? -27.758 -19.925 48.052 1.00 83.50 301 PRO A N 1
ATOM 2295 C CA . PRO A 1 301 ? -26.843 -21.040 47.828 1.00 83.50 301 PRO A CA 1
ATOM 2296 C C . PRO A 1 301 ? -27.445 -22.371 48.292 1.00 83.50 301 PRO A C 1
ATOM 2298 O O . PRO A 1 301 ? -28.265 -22.434 49.207 1.00 83.50 301 PRO A O 1
ATOM 2301 N N . ASN A 1 302 ? -27.009 -23.472 47.681 1.00 78.56 302 ASN A N 1
ATOM 2302 C CA . ASN A 1 302 ? -27.524 -24.817 47.966 1.00 78.56 302 ASN A CA 1
ATOM 2303 C C . ASN A 1 302 ? -27.163 -25.357 49.367 1.00 78.56 302 ASN A C 1
ATOM 2305 O O . ASN A 1 302 ? -27.631 -26.428 49.751 1.00 78.56 302 ASN A O 1
ATOM 2309 N N . THR A 1 303 ? -26.347 -24.624 50.124 1.00 78.88 303 THR A N 1
ATOM 2310 C CA . THR A 1 303 ? -25.913 -24.943 51.488 1.00 78.88 303 THR A CA 1
ATOM 2311 C C . THR A 1 303 ? -26.818 -24.353 52.570 1.00 78.88 303 THR A C 1
ATOM 2313 O O . THR A 1 303 ? -26.718 -24.770 53.724 1.00 78.88 303 THR A O 1
ATOM 2316 N N . MET A 1 304 ? -27.689 -23.396 52.231 1.00 78.69 304 MET A N 1
ATOM 2317 C CA . MET A 1 304 ? -28.560 -22.724 53.194 1.00 78.69 304 MET A CA 1
ATOM 2318 C C . MET A 1 304 ? -29.931 -23.408 53.248 1.00 78.69 304 MET A C 1
ATOM 2320 O O . MET A 1 304 ? -30.620 -23.540 52.236 1.00 78.69 304 MET A O 1
ATOM 2324 N N . GLU A 1 305 ? -30.350 -23.835 54.441 1.00 79.00 305 GLU A N 1
ATOM 2325 C CA . GLU A 1 305 ? -31.684 -24.403 54.646 1.00 79.00 305 GLU A CA 1
ATOM 2326 C C . GLU A 1 305 ? -32.722 -23.290 54.821 1.00 79.00 305 GLU A C 1
ATOM 2328 O O . GLU A 1 305 ? -32.728 -22.559 55.812 1.00 79.00 305 GLU A O 1
ATOM 2333 N N . VAL A 1 306 ? -33.629 -23.181 53.852 1.00 82.38 306 VAL A N 1
ATOM 2334 C CA . VAL A 1 306 ? -34.710 -22.191 53.825 1.00 82.38 306 VAL A CA 1
ATOM 2335 C C . VAL A 1 306 ? -36.047 -22.873 53.541 1.00 82.38 306 VAL A C 1
ATOM 2337 O O . VAL A 1 306 ? -36.117 -23.879 52.834 1.00 82.38 306 VAL A O 1
ATOM 2340 N N . ALA A 1 307 ? -37.127 -22.340 54.113 1.00 83.19 307 ALA A N 1
ATOM 2341 C CA . ALA A 1 307 ? -38.477 -22.864 53.940 1.00 83.19 307 ALA A CA 1
ATOM 2342 C C . ALA A 1 307 ? -39.473 -21.727 53.698 1.00 83.19 307 ALA A C 1
ATOM 2344 O O . ALA A 1 307 ? -39.328 -20.629 54.237 1.00 83.19 307 ALA A O 1
ATOM 2345 N N . VAL A 1 308 ? -40.514 -22.006 52.908 1.00 86.44 308 VAL A N 1
ATOM 2346 C CA . VAL A 1 308 ? -41.623 -21.065 52.704 1.00 86.44 308 VAL A CA 1
ATOM 2347 C C . VAL A 1 308 ? -42.276 -20.753 54.051 1.00 86.44 308 VAL A C 1
ATOM 2349 O O . VAL A 1 308 ? -42.584 -21.661 54.822 1.00 86.44 308 VAL A O 1
ATOM 2352 N N . GLY A 1 309 ? -42.511 -19.470 54.310 1.00 79.62 309 GLY A N 1
ATOM 2353 C CA . GLY A 1 309 ? -43.062 -18.958 55.561 1.00 79.62 309 GLY A CA 1
ATOM 2354 C C . GLY A 1 309 ? -42.012 -18.465 56.557 1.00 79.62 309 GLY A C 1
ATOM 2355 O O . GLY A 1 309 ? -42.393 -17.778 57.504 1.00 79.62 309 GLY A O 1
ATOM 2356 N N . ASN A 1 310 ? -40.724 -18.755 56.340 1.00 85.25 310 ASN A N 1
ATOM 2357 C CA . ASN A 1 310 ? -39.648 -18.206 57.161 1.00 85.25 310 ASN A CA 1
ATOM 2358 C C . ASN A 1 310 ? -39.362 -16.746 56.793 1.00 85.25 310 ASN A C 1
ATOM 2360 O O . ASN A 1 310 ? -39.496 -16.339 55.637 1.00 85.25 310 ASN A O 1
ATOM 2364 N N . GLU A 1 311 ? -38.924 -15.987 57.790 1.00 86.88 311 GLU A N 1
ATOM 2365 C CA . GLU A 1 311 ? -38.307 -14.678 57.616 1.00 86.88 311 GLU A CA 1
ATOM 2366 C C . GLU A 1 311 ? -36.801 -14.849 57.808 1.00 86.88 311 GLU A C 1
ATOM 2368 O O . GLU A 1 311 ? -36.362 -15.386 58.828 1.00 86.88 311 GLU A O 1
ATOM 2373 N N . ILE A 1 312 ? -36.028 -14.488 56.787 1.00 86.94 312 ILE A N 1
ATOM 2374 C CA . ILE A 1 312 ? -34.574 -14.637 56.777 1.00 86.94 312 ILE A CA 1
ATOM 2375 C C . ILE A 1 312 ? -33.920 -13.275 56.600 1.00 86.94 312 ILE A C 1
ATOM 2377 O O . ILE A 1 312 ? -34.383 -12.462 55.804 1.00 86.94 312 ILE A O 1
ATOM 2381 N N . PHE A 1 313 ? -32.831 -13.043 57.324 1.00 87.75 313 PHE A N 1
ATOM 2382 C CA . PHE A 1 313 ? -31.944 -11.926 57.037 1.00 87.75 313 PHE A CA 1
ATOM 2383 C C . PHE A 1 313 ? -31.074 -12.299 55.836 1.00 87.75 313 PHE A C 1
ATOM 2385 O O . PHE A 1 313 ? -30.481 -13.379 55.817 1.00 87.75 313 PHE A O 1
ATOM 2392 N N . VAL A 1 314 ? -31.052 -11.433 54.832 1.00 88.19 314 VAL A N 1
ATOM 2393 C CA . VAL A 1 314 ? -30.363 -11.638 53.561 1.00 88.19 314 VAL A CA 1
ATOM 2394 C C . VAL A 1 314 ? -29.400 -10.488 53.358 1.00 88.19 314 VAL A C 1
ATOM 2396 O O . VAL A 1 314 ? -29.825 -9.342 53.424 1.00 88.19 314 VAL A O 1
ATOM 2399 N N . GLU A 1 315 ? -28.149 -10.809 53.044 1.00 88.62 315 GLU A N 1
ATOM 2400 C CA . GLU A 1 315 ? -27.178 -9.876 52.476 1.00 88.62 315 GLU A CA 1
ATOM 2401 C C . GLU A 1 315 ? -26.927 -10.303 51.026 1.00 88.62 315 GLU A C 1
ATOM 2403 O O . GLU A 1 315 ? -26.546 -11.448 50.761 1.00 88.62 315 GLU A O 1
ATOM 2408 N N . ALA A 1 316 ? -27.238 -9.436 50.065 1.00 89.69 316 ALA A N 1
ATOM 2409 C CA . ALA A 1 316 ? -27.270 -9.818 48.660 1.00 89.69 316 ALA A CA 1
ATOM 2410 C C . ALA A 1 316 ? -26.941 -8.664 47.710 1.00 89.69 316 ALA A C 1
ATOM 2412 O O . ALA A 1 316 ? -27.183 -7.498 48.005 1.00 89.69 316 ALA A O 1
ATOM 2413 N N . LYS A 1 317 ? -26.438 -9.002 46.522 1.00 90.06 317 LYS A N 1
ATOM 2414 C CA . LYS A 1 317 ? -26.187 -8.049 45.434 1.00 90.06 317 LYS A CA 1
ATOM 2415 C C . LYS A 1 317 ? -27.350 -7.988 44.467 1.00 90.06 317 LYS A C 1
ATOM 2417 O O . LYS A 1 317 ? -27.919 -9.025 44.116 1.00 90.06 317 LYS A O 1
ATOM 2422 N N . LEU A 1 318 ? -27.685 -6.784 44.011 1.00 90.06 318 LEU A N 1
ATOM 2423 C CA . LEU A 1 318 ? -28.742 -6.583 43.028 1.00 90.06 318 LEU A CA 1
ATOM 2424 C C . LEU A 1 318 ? -28.277 -7.049 41.640 1.00 90.06 318 LEU A C 1
ATOM 2426 O O . LEU A 1 318 ? -27.263 -6.592 41.124 1.00 90.06 318 LEU A O 1
ATOM 2430 N N . LEU A 1 319 ? -29.035 -7.952 41.018 1.00 87.25 319 LEU A N 1
ATOM 2431 C CA . LEU A 1 319 ? -28.747 -8.466 39.677 1.00 87.25 319 LEU A CA 1
ATOM 2432 C C . LEU A 1 319 ? -29.535 -7.726 38.601 1.00 87.25 319 LEU A C 1
ATOM 2434 O O . LEU A 1 319 ? -28.985 -7.300 37.590 1.00 87.25 319 LEU A O 1
ATOM 2438 N N . GLU A 1 320 ? -30.852 -7.646 38.777 1.00 88.25 320 GLU A N 1
ATOM 2439 C CA . GLU A 1 320 ? -31.744 -7.052 37.788 1.00 88.25 320 GLU A CA 1
ATOM 2440 C C . GLU A 1 320 ? -33.063 -6.596 38.417 1.00 88.25 320 GLU A C 1
ATOM 2442 O O . GLU A 1 320 ? -33.508 -7.115 39.440 1.00 88.25 320 GLU A O 1
ATOM 2447 N N . TYR A 1 321 ? -33.745 -5.662 37.754 1.00 88.88 321 TYR A N 1
ATOM 2448 C CA . TYR A 1 321 ? -35.127 -5.306 38.060 1.00 88.88 321 TYR A CA 1
ATOM 2449 C C . TYR A 1 321 ? -36.050 -5.749 36.926 1.00 88.88 321 TYR A C 1
ATOM 2451 O O . TYR A 1 321 ? -35.999 -5.244 35.800 1.00 88.88 321 TYR A O 1
ATOM 2459 N N . ARG A 1 322 ? -36.958 -6.677 37.227 1.00 86.12 322 ARG A N 1
ATOM 2460 C CA . ARG A 1 322 ? -37.966 -7.163 36.286 1.00 86.12 322 ARG A CA 1
ATOM 2461 C C . ARG A 1 322 ? -39.187 -6.261 36.316 1.00 86.12 322 ARG A C 1
ATOM 2463 O O . ARG A 1 322 ? -40.156 -6.527 37.026 1.00 86.12 322 ARG A O 1
ATOM 2470 N N . SER A 1 323 ? -39.185 -5.232 35.470 1.00 79.31 323 SER A N 1
ATOM 2471 C CA . SER A 1 323 ? -40.275 -4.246 35.407 1.00 79.31 323 SER A CA 1
ATOM 2472 C C . SER A 1 323 ? -41.654 -4.855 35.115 1.00 79.31 323 SER A C 1
ATOM 2474 O O . SER A 1 323 ? -42.659 -4.322 35.571 1.00 79.31 323 SER A O 1
ATOM 2476 N N . VAL A 1 324 ? -41.716 -5.986 34.397 1.00 80.88 324 VAL A N 1
ATOM 2477 C CA . VAL A 1 324 ? -42.978 -6.679 34.058 1.00 80.88 324 VAL A CA 1
ATOM 2478 C C . VAL A 1 324 ? -43.704 -7.193 35.302 1.00 80.88 324 VAL A C 1
ATOM 2480 O O . VAL A 1 324 ? -44.927 -7.132 35.372 1.00 80.88 324 VAL A O 1
ATOM 2483 N N . VAL A 1 325 ? -42.951 -7.696 36.282 1.00 81.69 325 VAL A N 1
ATOM 2484 C CA . VAL A 1 325 ? -43.486 -8.261 37.532 1.00 81.69 325 VAL A CA 1
ATOM 2485 C C . VAL A 1 325 ? -43.204 -7.368 38.742 1.00 81.69 325 VAL A C 1
ATOM 2487 O O . VAL A 1 325 ? -43.503 -7.767 39.861 1.00 81.69 325 VAL A O 1
ATOM 2490 N N . LYS A 1 326 ? -42.632 -6.175 38.516 1.00 84.50 326 LYS A N 1
ATOM 2491 C CA . LYS A 1 326 ? -42.174 -5.231 39.547 1.00 84.50 326 LYS A CA 1
ATOM 2492 C C . LYS A 1 326 ? -41.375 -5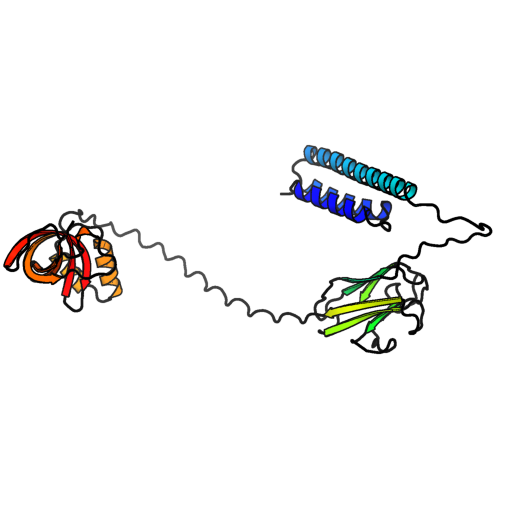.921 40.659 1.00 84.50 326 LYS A C 1
ATOM 2494 O O . LYS A 1 326 ? -41.666 -5.752 41.840 1.00 84.50 326 LYS A O 1
ATOM 2499 N N . ARG A 1 327 ? -40.395 -6.734 40.254 1.00 90.06 327 ARG A N 1
ATOM 2500 C CA . ARG A 1 327 ? -39.596 -7.561 41.163 1.00 90.06 327 ARG A CA 1
ATOM 2501 C C . ARG A 1 327 ? -38.107 -7.319 40.974 1.00 90.06 327 ARG A C 1
ATOM 2503 O O . ARG A 1 327 ? -37.630 -7.374 39.842 1.00 90.06 327 ARG A O 1
ATOM 2510 N N . PHE A 1 328 ? -37.394 -7.098 42.069 1.00 91.00 328 PHE A N 1
ATOM 2511 C CA . PHE A 1 328 ? -35.934 -7.087 42.088 1.00 91.00 328 PHE A CA 1
ATOM 2512 C C . PHE A 1 328 ? -35.402 -8.509 42.230 1.00 91.00 328 PHE A C 1
ATOM 2514 O O . PHE A 1 328 ? -35.943 -9.296 43.003 1.00 91.00 328 PHE A O 1
ATOM 2521 N N . GLU A 1 329 ? -34.362 -8.838 41.480 1.00 90.50 329 GLU A N 1
ATOM 2522 C CA . GLU A 1 329 ? -33.652 -10.109 41.572 1.00 90.50 329 GLU A CA 1
ATOM 2523 C C . GLU A 1 329 ? -32.281 -9.859 42.188 1.00 90.50 329 GLU A C 1
ATOM 2525 O O . GLU A 1 329 ? -31.529 -9.012 41.711 1.00 90.50 329 GLU A O 1
ATOM 2530 N N . PHE A 1 330 ? -31.953 -10.625 43.216 1.00 90.88 330 PHE A N 1
ATOM 2531 C CA . PHE A 1 330 ? -30.716 -10.530 43.969 1.00 90.88 330 PHE A CA 1
ATOM 2532 C C . PHE A 1 330 ? -29.972 -11.866 43.988 1.00 90.88 330 PHE A C 1
ATOM 2534 O O . PHE A 1 330 ? -30.557 -12.940 43.809 1.00 90.88 330 PHE A O 1
ATOM 2541 N N . GLU A 1 331 ? -28.678 -11.796 44.271 1.00 89.44 331 GLU A N 1
ATOM 2542 C CA . GLU A 1 331 ? -27.814 -12.939 44.551 1.00 89.44 331 GLU A CA 1
ATOM 2543 C C . GLU A 1 331 ? -27.255 -12.826 45.965 1.00 89.44 331 GLU A C 1
ATOM 2545 O O . GLU A 1 331 ? -26.612 -11.829 46.287 1.00 89.44 331 GLU A O 1
ATOM 2550 N N . HIS A 1 332 ? -27.533 -13.821 46.809 1.00 89.06 332 HIS A N 1
ATOM 2551 C CA . HIS A 1 332 ? -27.001 -13.866 48.171 1.00 89.06 332 HIS A CA 1
ATOM 2552 C C . HIS A 1 332 ? -25.470 -13.906 48.149 1.00 89.06 332 HIS A C 1
ATOM 2554 O O . HIS A 1 332 ? -24.893 -14.598 47.310 1.00 89.06 332 HIS A O 1
ATOM 2560 N N . LEU A 1 333 ? -24.834 -13.181 49.070 1.00 84.69 333 LEU A N 1
ATOM 2561 C CA . LEU A 1 333 ? -23.376 -13.092 49.180 1.00 84.69 333 LEU A CA 1
ATOM 2562 C C . LEU A 1 333 ? -22.701 -14.294 49.847 1.00 84.69 333 LEU A C 1
ATOM 2564 O O . LEU A 1 333 ? -23.347 -14.970 50.681 1.00 84.69 333 LEU A O 1
#

Foldseek 3Di:
DQDPVQLVVLLVVLLVLLVDPPRDCVVVVVVSLVSQLVSLVPDPDPVSSVVSNVVSVVVSVVSVVVSVVVVVVVVVPDDDPDDDDDDDDDDDDDQDQKDWAKVPQAAAAQDKIKIWIARALLDLQKKKAKAAPPDALPHSVPRMAGPQQHVDRDGRDRTDMHMTGGHGFAKIKMWIANHNDSPRTRDIDIGGHHYPDDPDPDPDPDPDPPPPPPPDPPPPPPPPPVLPDDAPVNLLVVLVVDDDPVVNFVSLVVQQPPKHKAKFQFQDKDQDDDDPDDPQLHRFIFGWGDGPNATETERDGPPDDDDHRDIDIFIWGWDDQDPVVRYTYTYGD

Radius of gyration: 43.62 Å; chains: 1; bounding box: 87×49×101 Å

Secondary structure (DSSP, 8-state):
---HHHHHHHHHHHHHHHTSTT--HHHHHHHHHHHHHHHHHTSSSHHHHHHHHHHHHHHHHHHHHHHHHHHHHHHHTS--PPP----S-------PPPEEEEESSSPBTT--EEEEEES--S-TT-EEEEE-TT--TT--TT-EEETTSSSS-----SSEEEEE----SEEEEEEEESSSSSS-EEEEEEEEEBPPPPPPP-------------------------SS---HHHHHHHHHH--SHHHHHHHHHHTTTSEEEEEEEEEEEEE---TT--TTTTT-EEEEEEETTEEEEEEEPTTS---TT-EEEEEEEEEEEETTTTEEEEEE-

Sequence (333 aa):
MVSEQDFISAFQAYHDALQDPSAQIDSIRPLVNDHVEQLISKLPGAVVQNAARQRAMTELDRIEEMTKKKAEEVAEKMPAAEADNWEDSQEEQAVSPPMLFVEPESPEVGSHFSVGFSGSSGDNHAWIGVFSPGSGNGEHQGRWNYVGGSQNPGESKVAGAVTFDGLAAGEYDIRLFGDNGHDRLMTSTSMIVSPLASPEPEPEPEPEPEPEPEPEPEPEPEIELETTDMSIADVAEHLDTLKLFGEKRRFVESLSGDAFDFNLKIEKMEHTIGIGLSNDFRGGYTCIGTVDGIGVGVRIPNTMEVAVGNEIFVEAKLLEYRSVVKRFEFEHL